Protein AF-A0A8I2GDU3-F1 (afdb_monomer)

Structure (mmCIF, N/CA/C/O backbone):
data_AF-A0A8I2GDU3-F1
#
_entry.id   AF-A0A8I2GDU3-F1
#
loop_
_atom_site.group_PDB
_atom_site.id
_atom_site.type_symbol
_atom_site.label_atom_id
_atom_site.label_alt_id
_atom_site.label_comp_id
_atom_site.label_asym_id
_atom_site.label_entity_id
_atom_site.label_seq_id
_atom_site.pdbx_PDB_ins_code
_atom_site.Cartn_x
_atom_site.Cartn_y
_atom_site.Cartn_z
_atom_site.occupancy
_atom_site.B_iso_or_equiv
_atom_site.auth_seq_id
_atom_site.auth_comp_id
_atom_site.auth_asym_id
_atom_site.auth_atom_id
_atom_site.pdbx_PDB_model_num
ATOM 1 N N . MET A 1 1 ? -22.029 11.498 -41.303 1.00 34.00 1 MET A N 1
ATOM 2 C CA . MET A 1 1 ? -21.772 12.692 -40.465 1.00 34.00 1 MET A CA 1
ATOM 3 C C . MET A 1 1 ? -22.035 12.258 -39.030 1.00 34.00 1 MET A C 1
ATOM 5 O O . MET A 1 1 ? -23.184 12.076 -38.683 1.00 34.00 1 MET A O 1
ATOM 9 N N . GLY A 1 2 ? -21.074 11.788 -38.242 1.00 38.50 2 GLY A N 1
ATOM 10 C CA . GLY A 1 2 ? -19.818 12.423 -37.844 1.00 38.50 2 GLY A CA 1
ATOM 11 C C . GLY A 1 2 ? -19.827 12.447 -36.310 1.00 38.50 2 GLY A C 1
ATOM 12 O O . GLY A 1 2 ? -20.085 13.483 -35.712 1.00 38.50 2 GLY A O 1
ATOM 13 N N . THR A 1 3 ? -19.698 11.275 -35.680 1.00 39.09 3 THR A N 1
ATOM 14 C CA . THR A 1 3 ? -19.783 11.100 -34.224 1.00 39.09 3 THR A CA 1
ATOM 15 C C . THR A 1 3 ? -18.443 11.416 -33.565 1.00 39.09 3 THR A C 1
ATOM 17 O O . THR A 1 3 ? -17.469 10.707 -33.787 1.00 39.09 3 THR A O 1
ATOM 20 N N . SER A 1 4 ? -18.432 12.491 -32.772 1.00 41.22 4 SER A N 1
ATOM 21 C CA . SER A 1 4 ? -17.546 12.807 -31.641 1.00 41.22 4 SER A CA 1
ATOM 22 C C . SER A 1 4 ? -16.278 11.949 -31.488 1.00 41.22 4 SER A C 1
ATOM 24 O O . SER A 1 4 ? -16.314 10.862 -30.914 1.00 41.22 4 SER A O 1
ATOM 26 N N . ASN A 1 5 ? -15.146 12.506 -31.917 1.00 44.56 5 ASN A N 1
ATOM 27 C CA . ASN A 1 5 ? -13.794 11.988 -31.717 1.00 44.56 5 ASN A CA 1
ATOM 28 C C . ASN A 1 5 ? -13.439 11.988 -30.211 1.00 44.56 5 ASN A C 1
ATOM 30 O O . ASN A 1 5 ? -12.951 12.985 -29.681 1.00 44.56 5 ASN A O 1
ATOM 34 N N . LYS A 1 6 ? -13.727 10.896 -29.488 1.00 55.06 6 LYS A N 1
ATOM 35 C CA . LYS A 1 6 ? -12.985 10.580 -28.257 1.00 55.06 6 LYS A CA 1
ATOM 36 C C . LYS A 1 6 ? -11.588 10.199 -28.728 1.00 55.06 6 LYS A C 1
ATOM 38 O O . LYS A 1 6 ? -11.485 9.265 -29.509 1.00 55.06 6 LYS A O 1
ATOM 43 N N . ALA A 1 7 ? -10.554 10.917 -28.295 1.00 59.53 7 ALA A N 1
ATOM 44 C CA . ALA A 1 7 ? -9.177 10.537 -28.592 1.00 59.53 7 ALA A CA 1
ATOM 45 C C . ALA A 1 7 ? -8.977 9.059 -28.216 1.00 59.53 7 ALA A C 1
ATOM 47 O O . ALA A 1 7 ? -9.076 8.704 -27.038 1.00 59.53 7 ALA A O 1
ATOM 48 N N . ASP A 1 8 ? -8.785 8.203 -29.220 1.00 76.00 8 ASP A N 1
ATOM 49 C CA . ASP A 1 8 ? -8.502 6.791 -29.002 1.00 76.00 8 ASP A CA 1
ATOM 50 C C . ASP A 1 8 ? -7.211 6.687 -28.186 1.00 76.00 8 ASP A C 1
ATOM 52 O O . ASP A 1 8 ? -6.184 7.277 -28.522 1.00 76.00 8 ASP A O 1
ATOM 56 N N . PHE A 1 9 ? -7.277 5.976 -27.061 1.00 78.31 9 PHE A N 1
ATOM 57 C CA . PHE A 1 9 ? -6.122 5.765 -26.198 1.00 78.31 9 PHE A CA 1
ATOM 58 C C . PHE A 1 9 ? -5.017 5.038 -26.978 1.00 78.31 9 PHE A C 1
ATOM 60 O O . PHE A 1 9 ? -5.266 3.988 -27.576 1.00 78.31 9 PHE A O 1
ATOM 67 N N . ASN A 1 10 ? -3.794 5.576 -26.959 1.00 88.38 10 ASN A N 1
ATOM 68 C CA . ASN A 1 10 ? -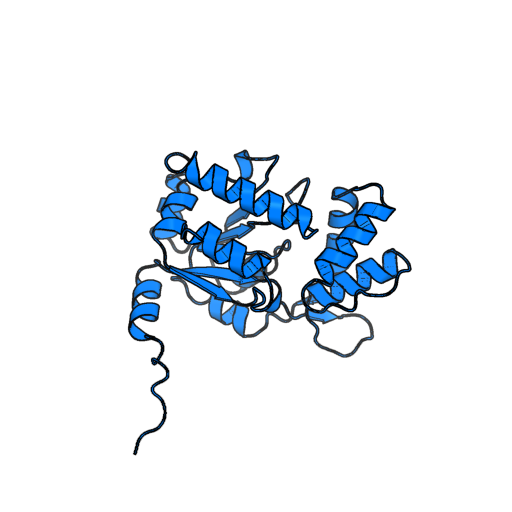2.672 5.040 -27.726 1.00 88.38 10 ASN A CA 1
ATOM 69 C C . ASN A 1 10 ? -2.097 3.764 -27.082 1.00 88.38 10 ASN A C 1
ATOM 71 O O . ASN A 1 10 ? -1.104 3.784 -26.352 1.00 88.38 10 ASN A O 1
ATOM 75 N N . TRP A 1 11 ? -2.741 2.627 -27.350 1.00 89.62 11 TRP A N 1
ATOM 76 C CA . TRP A 1 11 ? -2.331 1.322 -26.827 1.00 89.62 11 TRP A CA 1
ATOM 77 C C . TRP A 1 11 ? -0.928 0.903 -27.270 1.00 89.62 11 TRP A C 1
ATOM 79 O O . TRP A 1 11 ? -0.215 0.278 -26.486 1.00 89.62 11 TRP A O 1
ATOM 89 N N . GLU A 1 12 ? -0.511 1.251 -28.488 1.00 90.94 12 GLU A N 1
ATOM 90 C CA . GLU A 1 12 ? 0.813 0.891 -29.007 1.00 90.94 12 GLU A CA 1
ATOM 91 C C . GLU A 1 12 ? 1.936 1.578 -28.231 1.00 90.94 12 GLU A C 1
ATOM 93 O O . GLU A 1 12 ? 2.931 0.941 -27.875 1.00 90.94 12 GLU A O 1
ATOM 98 N N . GLU A 1 13 ? 1.747 2.856 -27.899 1.00 90.81 13 GLU A N 1
ATOM 99 C CA . GLU A 1 13 ? 2.678 3.602 -27.059 1.00 90.81 13 GLU A CA 1
ATOM 100 C C . GLU A 1 13 ? 2.773 2.993 -25.660 1.00 90.81 13 GLU A C 1
ATOM 102 O O . GLU A 1 13 ? 3.879 2.684 -25.212 1.00 90.81 13 GLU A O 1
ATOM 107 N N . LEU A 1 14 ? 1.637 2.721 -25.003 1.00 90.12 14 LEU A N 1
ATOM 108 C CA . LEU A 1 14 ? 1.637 2.076 -23.688 1.00 90.12 14 LEU A CA 1
ATOM 109 C C . LEU A 1 14 ? 2.361 0.725 -23.736 1.00 90.12 14 LEU A C 1
ATOM 111 O O . LEU A 1 14 ? 3.242 0.463 -22.919 1.00 9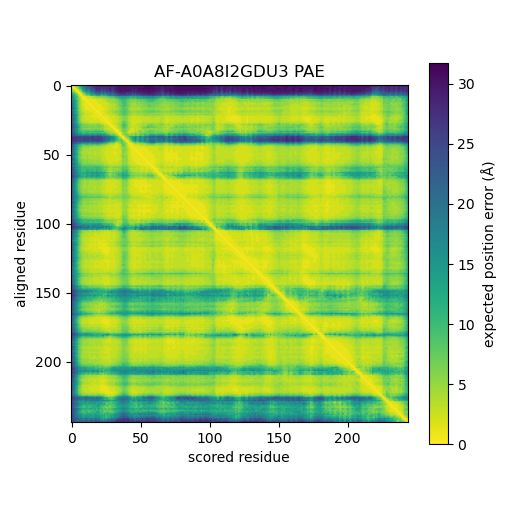0.12 14 LEU A O 1
ATOM 115 N N . LEU A 1 15 ? 2.019 -0.139 -24.694 1.00 92.56 15 LEU A N 1
ATOM 116 C CA . LEU A 1 15 ? 2.653 -1.449 -24.837 1.00 92.56 15 LEU A CA 1
ATOM 117 C C . LEU A 1 15 ? 4.155 -1.319 -25.128 1.00 92.56 15 LEU A C 1
ATOM 119 O O . LEU A 1 15 ? 4.940 -2.125 -24.624 1.00 92.56 15 LEU A O 1
ATOM 123 N N . GLY A 1 16 ? 4.568 -0.299 -25.883 1.00 93.69 16 GLY A N 1
ATOM 124 C CA . GLY A 1 16 ? 5.968 0.076 -26.073 1.00 93.69 16 GLY A CA 1
ATOM 125 C C . GLY A 1 16 ? 6.665 0.399 -24.754 1.00 93.69 16 GLY A C 1
ATOM 126 O O . GLY A 1 16 ? 7.656 -0.248 -24.414 1.00 93.69 16 GLY A O 1
ATOM 127 N N . GLN A 1 17 ? 6.113 1.327 -23.973 1.00 93.00 17 GLN A N 1
ATOM 128 C CA . GLN A 1 17 ? 6.652 1.722 -22.667 1.00 93.00 17 GLN A CA 1
ATOM 129 C C . GLN A 1 17 ? 6.721 0.533 -21.692 1.00 93.00 17 GLN A C 1
ATOM 131 O O . GLN A 1 17 ? 7.710 0.374 -20.971 1.00 93.00 17 GLN A O 1
ATOM 136 N N . ILE A 1 18 ? 5.710 -0.350 -21.699 1.00 93.25 18 ILE A N 1
ATOM 137 C CA . ILE A 1 18 ? 5.708 -1.580 -20.895 1.00 93.25 18 ILE A CA 1
ATOM 138 C C . ILE A 1 18 ? 6.887 -2.466 -21.296 1.00 93.25 18 ILE A C 1
ATOM 140 O O . ILE A 1 18 ? 7.638 -2.887 -20.422 1.00 93.25 18 ILE A O 1
ATOM 144 N N . ARG A 1 19 ? 7.096 -2.732 -22.595 1.00 90.62 19 ARG A N 1
ATOM 145 C CA . ARG A 1 19 ? 8.207 -3.580 -23.072 1.00 90.62 19 ARG A CA 1
ATOM 146 C C . ARG A 1 19 ? 9.575 -3.064 -22.620 1.00 90.62 19 ARG A C 1
ATOM 148 O O . ARG A 1 19 ? 10.431 -3.872 -22.271 1.00 90.62 19 ARG A O 1
ATOM 155 N N . PHE A 1 20 ? 9.757 -1.745 -22.562 1.00 89.62 20 PHE A N 1
ATOM 156 C CA . PHE A 1 20 ? 10.994 -1.110 -22.096 1.00 89.62 20 PHE A CA 1
ATOM 157 C C . PHE A 1 20 ? 11.101 -0.966 -20.567 1.00 89.62 20 PHE A C 1
ATOM 159 O O . PHE A 1 20 ? 12.023 -0.312 -20.083 1.00 89.62 20 PHE A O 1
ATOM 166 N N . LYS A 1 21 ? 10.199 -1.586 -19.786 1.00 90.25 21 LYS A N 1
ATOM 167 C CA . LYS A 1 21 ? 10.142 -1.463 -18.313 1.00 90.25 21 LYS A CA 1
ATOM 168 C C . LYS A 1 21 ? 10.089 0.006 -17.854 1.00 90.25 21 LYS A C 1
ATOM 170 O O . LYS A 1 21 ? 10.674 0.389 -16.833 1.00 90.25 21 LYS A O 1
ATOM 175 N N . ASN A 1 22 ? 9.410 0.847 -18.635 1.00 90.81 22 ASN A N 1
ATOM 176 C CA . ASN A 1 22 ? 9.250 2.269 -18.345 1.00 90.81 22 ASN A CA 1
ATOM 177 C C . ASN A 1 22 ? 7.881 2.616 -17.757 1.00 90.81 22 ASN A C 1
ATOM 179 O O . ASN A 1 22 ? 7.580 3.782 -17.536 1.00 90.81 22 ASN A O 1
ATOM 183 N N . VAL A 1 23 ? 7.055 1.605 -17.489 1.00 93.25 23 VAL A N 1
ATOM 184 C CA . VAL A 1 23 ? 5.759 1.781 -16.840 1.00 93.25 23 VAL A CA 1
ATOM 185 C C . VAL A 1 23 ? 5.816 1.244 -15.419 1.00 93.25 23 VAL A C 1
ATOM 187 O O . VAL A 1 23 ? 6.160 0.078 -15.215 1.00 93.25 23 VAL A O 1
ATOM 190 N N . ILE A 1 24 ? 5.433 2.080 -14.457 1.00 93.31 24 ILE A N 1
ATOM 191 C CA . ILE A 1 24 ? 5.293 1.703 -13.049 1.00 93.31 24 ILE A CA 1
ATOM 192 C C . ILE A 1 24 ? 3.798 1.620 -12.723 1.00 93.31 24 ILE A C 1
ATOM 194 O O . ILE A 1 24 ? 3.123 2.651 -12.654 1.00 93.31 24 ILE A O 1
ATOM 198 N N . PRO A 1 25 ? 3.239 0.410 -12.550 1.00 94.06 25 PRO A N 1
ATOM 199 C CA . PRO A 1 25 ? 1.879 0.255 -12.063 1.00 94.06 25 PRO A CA 1
ATOM 200 C C . PRO A 1 25 ? 1.740 0.769 -10.627 1.00 94.06 25 PRO A C 1
ATOM 202 O O . PRO A 1 25 ? 2.485 0.368 -9.731 1.00 94.06 25 PRO A O 1
ATOM 205 N N . VAL A 1 26 ? 0.732 1.611 -10.416 1.00 92.00 26 VAL A N 1
ATOM 206 C CA . VAL A 1 26 ? 0.282 2.083 -9.109 1.00 92.00 26 VAL A CA 1
ATOM 207 C C . VAL A 1 26 ? -1.019 1.360 -8.768 1.00 92.00 26 VAL A C 1
ATOM 209 O O . VAL A 1 26 ? -2.043 1.546 -9.428 1.00 92.00 26 VAL A O 1
ATOM 212 N N . ILE A 1 27 ? -0.964 0.499 -7.757 1.00 91.12 27 ILE A N 1
ATOM 213 C CA . ILE A 1 27 ? -2.046 -0.399 -7.357 1.00 91.12 27 ILE A CA 1
ATOM 214 C C . ILE A 1 27 ? -2.756 0.164 -6.130 1.00 91.12 27 ILE A C 1
ATOM 216 O O . ILE A 1 27 ? -2.160 0.329 -5.068 1.00 91.12 27 ILE A O 1
ATOM 220 N N . GLY A 1 28 ? -4.044 0.450 -6.273 1.00 87.94 28 GLY A N 1
ATOM 221 C CA . GLY A 1 28 ? -4.902 0.859 -5.171 1.00 87.94 28 GLY A CA 1
ATOM 222 C C . GLY A 1 28 ? -5.719 -0.286 -4.585 1.00 87.94 28 GLY A C 1
ATOM 223 O O . GLY A 1 28 ? -5.941 -1.324 -5.218 1.00 87.94 28 GLY A O 1
ATOM 224 N N . HIS A 1 29 ? -6.235 -0.057 -3.379 1.00 83.31 29 HIS A N 1
ATOM 225 C CA . HIS A 1 29 ? -7.060 -1.017 -2.643 1.00 83.31 29 HIS A CA 1
ATOM 226 C C . HIS A 1 29 ? -8.358 -1.423 -3.366 1.00 83.31 29 HIS A C 1
ATOM 228 O O . HIS A 1 29 ? -8.912 -2.485 -3.086 1.00 83.31 29 HIS A O 1
ATOM 234 N N . GLY A 1 30 ? -8.843 -0.627 -4.326 1.00 81.56 30 GLY A N 1
ATOM 235 C CA . GLY A 1 30 ? -10.057 -0.915 -5.096 1.00 81.56 30 GLY A CA 1
ATOM 236 C C . GLY A 1 30 ? -9.964 -2.144 -6.011 1.00 81.56 30 GLY A C 1
ATOM 237 O O . GLY A 1 30 ? -10.975 -2.560 -6.574 1.00 81.56 30 GLY A O 1
ATOM 238 N N . LEU A 1 31 ? -8.777 -2.745 -6.170 1.00 80.94 31 LEU A N 1
ATOM 239 C CA . LEU A 1 31 ? -8.606 -4.012 -6.891 1.00 80.94 31 LEU A CA 1
ATOM 240 C C . LEU A 1 31 ? -8.719 -5.255 -5.999 1.00 80.94 31 LEU A C 1
ATOM 242 O O . LEU A 1 31 ? -8.731 -6.371 -6.525 1.00 80.94 31 LEU A O 1
ATOM 246 N N . TYR A 1 32 ? -8.762 -5.099 -4.675 1.00 84.31 32 TYR A N 1
ATOM 247 C CA . TYR A 1 32 ? -8.629 -6.223 -3.749 1.00 84.31 32 TYR A CA 1
ATOM 248 C C . TYR A 1 32 ? -10.002 -6.763 -3.369 1.00 84.31 32 TYR A C 1
ATOM 250 O O . TYR A 1 32 ? -10.729 -6.150 -2.588 1.00 84.31 32 TYR A O 1
ATOM 258 N N . ARG A 1 33 ? -10.351 -7.926 -3.927 1.00 82.12 33 ARG A N 1
ATOM 259 C CA . ARG A 1 33 ? -11.572 -8.670 -3.593 1.00 82.12 33 ARG A CA 1
ATOM 260 C C . ARG A 1 33 ? -11.242 -9.888 -2.743 1.00 82.12 33 ARG A C 1
ATOM 262 O O . ARG A 1 33 ? -10.238 -10.558 -2.981 1.00 82.12 33 ARG A O 1
ATOM 269 N N . VAL A 1 34 ? -12.092 -10.170 -1.765 1.00 77.44 34 VAL A N 1
ATOM 270 C CA . VAL A 1 34 ? -11.930 -11.296 -0.841 1.00 77.44 34 VAL A CA 1
ATOM 271 C C . VAL A 1 34 ? -13.222 -12.076 -0.673 1.00 77.44 34 VAL A C 1
ATOM 273 O O . VAL A 1 34 ? -14.317 -11.527 -0.792 1.00 77.44 34 VAL A O 1
ATOM 276 N N . GLU A 1 35 ? -13.060 -13.360 -0.372 1.00 79.38 35 GLU A N 1
ATOM 277 C CA . GLU A 1 35 ? -14.109 -14.245 0.118 1.00 79.38 35 GLU A CA 1
ATOM 278 C C . GLU A 1 35 ? -13.972 -14.376 1.637 1.00 79.38 35 GLU A C 1
ATOM 280 O O . GLU A 1 35 ? -12.876 -14.580 2.172 1.00 79.38 35 GLU A O 1
ATOM 285 N N . ILE A 1 36 ? -15.085 -14.250 2.352 1.00 75.25 36 ILE A N 1
ATOM 286 C CA . ILE A 1 36 ? -15.104 -14.321 3.813 1.00 75.25 36 ILE A CA 1
ATOM 287 C C . ILE A 1 36 ? -15.361 -15.778 4.212 1.00 75.25 36 ILE A C 1
ATOM 289 O O . ILE A 1 36 ? -16.336 -16.383 3.781 1.00 75.25 36 ILE A O 1
ATOM 293 N N . LYS A 1 37 ? -14.504 -16.364 5.062 1.00 63.78 37 LYS A N 1
ATOM 294 C CA . LYS A 1 37 ? -14.628 -17.782 5.468 1.00 63.78 37 LYS A CA 1
ATOM 295 C C . LYS A 1 37 ? -15.837 -18.076 6.372 1.00 63.78 37 LYS A C 1
ATOM 297 O O . LYS A 1 37 ? -16.131 -19.241 6.621 1.00 63.78 37 LYS A O 1
ATOM 302 N N . ALA A 1 38 ? -16.504 -17.054 6.906 1.00 52.50 38 ALA A N 1
ATOM 303 C CA . ALA A 1 38 ? -17.495 -17.182 7.969 1.00 52.50 38 ALA A CA 1
ATOM 304 C C . ALA A 1 38 ? -18.879 -16.675 7.533 1.00 52.50 38 ALA A C 1
ATOM 306 O O . ALA A 1 38 ? -19.158 -15.488 7.659 1.00 52.50 38 ALA A O 1
ATOM 307 N N . GLY A 1 39 ? -19.743 -17.581 7.062 1.00 49.44 39 GLY A N 1
ATOM 308 C CA . GLY A 1 39 ? -21.215 -17.453 7.044 1.00 49.44 39 GLY A CA 1
ATOM 309 C C . GLY A 1 39 ? -21.856 -16.368 6.163 1.00 49.44 39 GLY A C 1
ATOM 310 O O . GLY A 1 39 ? -23.041 -16.472 5.857 1.00 49.44 39 GLY A O 1
ATOM 311 N N . GLU A 1 40 ? -21.110 -15.354 5.732 1.00 56.19 40 GLU A N 1
ATOM 312 C CA . GLU A 1 40 ? -21.547 -14.319 4.798 1.00 56.19 40 GLU A CA 1
ATOM 313 C C . GLU A 1 40 ? -21.190 -14.773 3.374 1.00 56.19 40 GLU A C 1
ATOM 315 O O . GLU A 1 40 ? -20.056 -14.632 2.923 1.00 56.19 40 GLU A O 1
ATOM 320 N N . ASN A 1 41 ? -22.153 -15.368 2.663 1.00 50.34 41 ASN A N 1
ATOM 321 C CA . ASN A 1 41 ? -21.991 -15.707 1.247 1.00 50.34 41 ASN A CA 1
ATOM 322 C C . ASN A 1 41 ? -21.848 -14.412 0.423 1.00 50.34 41 ASN A C 1
ATOM 324 O O . ASN A 1 41 ? -22.850 -13.764 0.122 1.00 50.34 41 ASN A O 1
ATOM 328 N N . GLY A 1 42 ? -20.626 -14.035 0.039 1.00 66.31 42 GLY A N 1
ATOM 329 C CA . GLY A 1 42 ? -20.408 -12.950 -0.919 1.00 66.31 42 GLY A CA 1
ATOM 330 C C . GLY A 1 42 ? -18.951 -12.516 -1.091 1.00 66.31 42 GLY A C 1
ATOM 331 O O . GLY A 1 42 ? -18.182 -12.454 -0.135 1.00 66.31 42 GLY A O 1
ATOM 332 N N . GLU A 1 43 ? -18.586 -12.173 -2.329 1.00 78.81 43 GLU A N 1
ATOM 333 C CA . GLU A 1 43 ? -17.354 -11.439 -2.627 1.00 78.81 43 GLU A CA 1
ATOM 334 C C . GLU A 1 43 ? -17.515 -9.970 -2.222 1.00 78.81 43 GLU A C 1
ATOM 336 O O . GLU A 1 43 ? -18.495 -9.319 -2.593 1.00 78.81 43 GLU A O 1
ATOM 341 N N . CYS A 1 44 ? -16.529 -9.408 -1.528 1.00 84.56 44 CYS A N 1
ATOM 342 C CA . CYS A 1 44 ? -16.516 -7.984 -1.191 1.00 84.56 44 CYS A CA 1
ATOM 343 C C . CYS A 1 44 ? -15.137 -7.359 -1.426 1.00 84.56 44 CYS A C 1
ATOM 345 O O . CYS A 1 44 ? -14.148 -8.062 -1.653 1.00 84.56 44 CYS A O 1
ATOM 347 N N . LEU A 1 45 ? -15.072 -6.025 -1.404 1.00 87.12 45 LEU A N 1
ATOM 348 C CA . LEU A 1 45 ? -13.797 -5.317 -1.366 1.00 87.12 45 LEU A CA 1
ATOM 349 C C . LEU A 1 45 ? -13.161 -5.501 0.009 1.00 87.12 45 LEU A C 1
ATOM 351 O O . LEU A 1 45 ? -13.811 -5.306 1.036 1.00 87.12 45 LEU A O 1
ATOM 355 N N . LEU A 1 46 ? -11.870 -5.826 0.025 1.00 88.19 46 LEU A N 1
ATOM 356 C CA . LEU A 1 46 ? -11.127 -6.055 1.260 1.00 88.19 46 LEU A CA 1
ATOM 357 C C . LEU A 1 46 ? -11.253 -4.877 2.228 1.00 88.19 46 LEU A C 1
ATOM 359 O O . LEU A 1 46 ? -11.506 -5.063 3.412 1.00 88.19 46 LEU A O 1
ATOM 363 N N . TYR A 1 47 ? -11.072 -3.662 1.724 1.00 89.50 47 TYR A N 1
ATOM 364 C CA . TYR A 1 47 ? -11.023 -2.471 2.564 1.00 89.50 47 TYR A CA 1
ATOM 365 C C . TYR A 1 47 ? -12.402 -2.043 3.079 1.00 89.50 47 TYR A C 1
ATOM 367 O O . TYR A 1 47 ? -12.479 -1.469 4.164 1.00 89.50 47 TYR A O 1
ATOM 375 N N . ASP A 1 48 ? -13.481 -2.419 2.387 1.00 89.81 48 ASP A N 1
ATOM 376 C CA . ASP A 1 48 ? -14.847 -2.282 2.906 1.00 89.81 48 ASP A CA 1
ATOM 377 C C . ASP A 1 48 ? -15.092 -3.276 4.048 1.00 89.81 48 ASP A C 1
ATOM 379 O O . ASP A 1 48 ? -15.614 -2.907 5.100 1.00 89.81 48 ASP A O 1
ATOM 383 N N . PHE A 1 49 ? -14.642 -4.524 3.883 1.00 90.50 49 PHE A N 1
ATOM 384 C CA . PHE A 1 49 ? -14.698 -5.529 4.943 1.00 90.50 49 PHE A CA 1
ATOM 385 C C . PHE A 1 49 ? -13.908 -5.093 6.185 1.00 90.50 49 PHE A C 1
ATOM 387 O O . PHE A 1 49 ? -14.429 -5.148 7.301 1.00 90.50 49 PHE A O 1
ATOM 394 N N . LEU A 1 50 ? -12.679 -4.598 6.009 1.00 92.50 50 LEU A N 1
ATOM 395 C CA . LEU A 1 50 ? -11.872 -4.080 7.115 1.00 92.50 50 LEU A CA 1
ATOM 396 C C . LEU A 1 50 ? -12.557 -2.886 7.797 1.00 92.50 50 LEU A C 1
ATOM 398 O O . LEU A 1 50 ? -12.600 -2.838 9.026 1.00 92.50 50 LEU A O 1
ATOM 402 N N . ALA A 1 51 ? -13.149 -1.960 7.035 1.00 93.75 51 ALA A N 1
ATOM 403 C CA . ALA A 1 51 ? -13.895 -0.831 7.594 1.00 93.75 51 ALA A CA 1
ATOM 404 C C . ALA A 1 51 ? -15.083 -1.292 8.460 1.00 93.75 51 ALA A C 1
ATOM 406 O O . ALA A 1 51 ? -15.247 -0.806 9.584 1.00 93.75 51 ALA A O 1
ATOM 407 N N . LYS A 1 52 ? -15.861 -2.275 7.983 1.00 93.00 52 LYS A N 1
ATOM 408 C CA . LYS A 1 52 ? -16.959 -2.901 8.739 1.00 93.00 52 LYS A CA 1
ATOM 409 C C . LYS A 1 52 ? -16.450 -3.521 10.044 1.00 93.00 52 LYS A C 1
ATOM 411 O O . LYS A 1 52 ? -16.986 -3.228 11.112 1.00 93.00 52 LYS A O 1
ATOM 416 N N . ARG A 1 53 ? -15.362 -4.298 9.994 1.00 94.06 53 ARG A N 1
ATOM 417 C CA . ARG A 1 53 ? -14.748 -4.920 11.182 1.00 94.06 53 ARG A CA 1
ATOM 418 C C . ARG A 1 53 ? -14.247 -3.898 12.199 1.00 94.06 53 ARG A C 1
ATOM 420 O O . ARG A 1 53 ? -14.438 -4.081 13.403 1.00 94.06 53 ARG A O 1
ATOM 427 N N . ILE A 1 54 ? -13.649 -2.798 11.741 1.00 96.31 54 ILE A N 1
ATOM 428 C CA . ILE A 1 54 ? -13.253 -1.692 12.620 1.00 96.31 54 ILE A CA 1
ATOM 429 C C . ILE A 1 54 ? -14.488 -1.082 13.305 1.00 96.31 54 ILE A C 1
ATOM 431 O O . ILE A 1 54 ? -14.475 -0.885 14.523 1.00 96.31 54 ILE A O 1
ATOM 435 N N . ALA A 1 55 ? -15.561 -0.812 12.556 1.00 95.00 55 ALA A N 1
ATOM 436 C CA . ALA A 1 55 ? -16.794 -0.243 13.101 1.00 95.00 55 ALA A CA 1
ATOM 437 C C . ALA A 1 55 ? -17.433 -1.167 14.156 1.00 95.00 55 ALA A C 1
ATOM 439 O O . ALA A 1 55 ? -17.749 -0.716 15.261 1.00 95.00 55 ALA A O 1
ATOM 440 N N . GLU A 1 56 ? -17.512 -2.473 13.875 1.00 94.69 56 GLU A N 1
ATOM 441 C CA . GLU A 1 56 ? -17.958 -3.507 14.820 1.00 94.69 56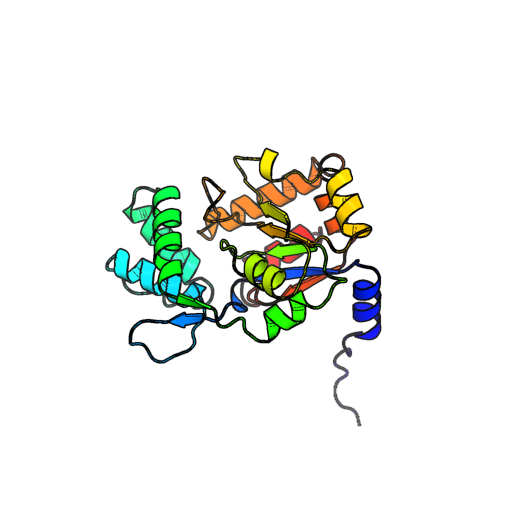 GLU A CA 1
ATOM 442 C C . GLU A 1 56 ? -17.109 -3.504 16.100 1.00 94.69 56 GLU A C 1
ATOM 444 O O . GLU A 1 56 ? -17.641 -3.440 17.214 1.00 94.69 56 GLU A O 1
ATOM 449 N N . LYS A 1 57 ? -15.775 -3.487 15.964 1.00 94.50 57 LYS A N 1
ATOM 450 C CA . LYS A 1 57 ? -14.839 -3.439 17.099 1.00 94.50 57 LYS A CA 1
ATOM 451 C C . LYS A 1 57 ? -15.017 -2.180 17.945 1.00 94.50 57 LYS A C 1
ATOM 453 O O . LYS A 1 57 ? -14.858 -2.222 19.171 1.00 94.50 57 LYS A O 1
ATOM 458 N N . CYS A 1 58 ? -15.347 -1.067 17.302 1.00 93.44 58 CYS A N 1
ATOM 459 C CA . CYS A 1 58 ? -15.638 0.202 17.949 1.00 93.44 58 CYS A CA 1
ATOM 460 C C . CYS A 1 58 ? -17.067 0.297 18.496 1.00 93.44 58 CYS A C 1
ATOM 462 O O . CYS A 1 58 ? -17.313 1.198 19.297 1.00 93.44 58 CYS A O 1
ATOM 464 N N . LYS A 1 59 ? -17.976 -0.631 18.167 1.00 93.56 59 LYS A N 1
ATOM 465 C CA . LYS A 1 59 ? -19.420 -0.522 18.442 1.00 93.56 59 LYS A CA 1
ATOM 466 C C . LYS A 1 59 ? -20.016 0.766 17.859 1.00 93.56 59 LYS A C 1
ATOM 468 O O . LYS A 1 59 ? -20.783 1.462 18.523 1.00 93.56 59 LYS A O 1
ATOM 473 N N . GLU A 1 60 ? -19.608 1.106 16.643 1.00 91.38 60 GLU A N 1
ATOM 474 C CA . GLU A 1 60 ? -20.069 2.278 15.898 1.00 91.38 60 GLU A CA 1
ATOM 475 C C . GLU A 1 60 ? -20.770 1.854 14.607 1.00 91.38 60 GLU A C 1
ATOM 477 O O . GLU A 1 60 ? -20.653 0.712 14.163 1.00 91.38 60 GLU A O 1
ATOM 482 N N . LYS A 1 61 ? -21.520 2.780 14.003 1.00 89.69 61 LYS A N 1
ATOM 483 C CA . LYS A 1 61 ? -22.092 2.555 12.674 1.00 89.69 61 LYS A CA 1
ATOM 484 C C . LYS A 1 61 ? -20.977 2.576 11.630 1.00 89.69 61 LYS A C 1
ATOM 486 O O . LYS A 1 61 ? -20.073 3.407 11.718 1.00 89.69 61 LYS A O 1
ATOM 491 N N . GLU A 1 62 ? -21.071 1.694 10.638 1.00 88.69 62 G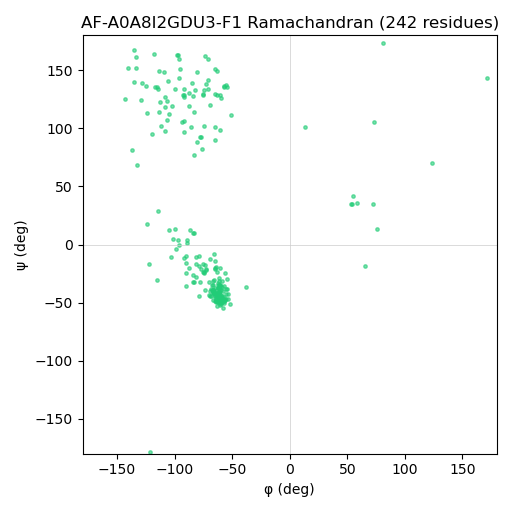LU A N 1
ATOM 492 C CA . GLU A 1 62 ? -20.178 1.726 9.479 1.00 88.69 62 GLU A CA 1
ATOM 493 C C . GLU A 1 62 ? -20.276 3.099 8.786 1.00 88.69 62 GLU A C 1
ATOM 495 O O . GLU A 1 62 ? -21.387 3.617 8.610 1.00 88.69 62 GLU A O 1
ATOM 500 N N . PRO A 1 63 ? -19.145 3.710 8.398 1.00 86.88 63 PRO A N 1
ATOM 501 C CA . PRO A 1 63 ? -19.162 4.916 7.584 1.00 86.88 63 PRO A CA 1
ATOM 502 C C . PRO A 1 63 ? -19.921 4.708 6.265 1.00 86.88 63 PRO A C 1
ATOM 504 O O . PRO A 1 63 ? -19.747 3.706 5.575 1.00 86.88 63 PRO A O 1
ATOM 507 N N . THR A 1 64 ? -20.750 5.680 5.891 1.00 83.56 64 THR A N 1
ATOM 508 C CA . THR A 1 64 ? -21.586 5.605 4.681 1.00 83.56 64 THR A CA 1
ATOM 509 C C . THR A 1 64 ? -20.884 6.107 3.421 1.00 83.56 64 THR A C 1
ATOM 511 O O . THR A 1 64 ? -21.304 5.762 2.319 1.00 83.56 64 THR A O 1
ATOM 514 N N . ASP A 1 65 ? -19.827 6.908 3.565 1.00 78.81 65 ASP A N 1
ATOM 515 C CA . ASP A 1 65 ? -19.059 7.441 2.440 1.00 78.81 65 ASP A CA 1
ATOM 516 C C . ASP A 1 65 ? -18.183 6.355 1.817 1.00 78.81 65 ASP A C 1
ATOM 518 O O . AS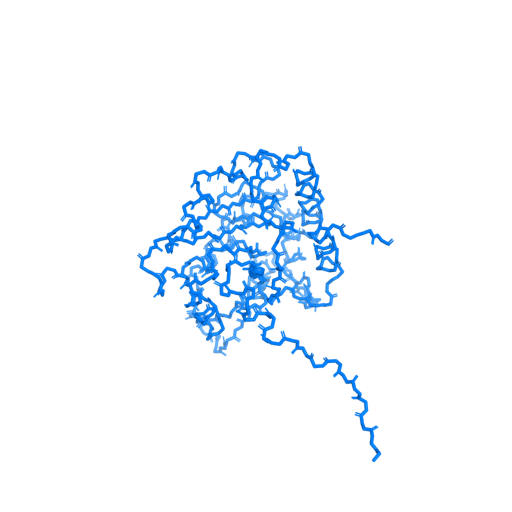P A 1 65 ? -17.121 6.033 2.345 1.00 78.81 65 ASP A O 1
ATOM 522 N N . ALA A 1 66 ? -18.632 5.817 0.681 1.00 70.25 66 ALA A N 1
ATOM 523 C CA . ALA A 1 66 ? -17.978 4.736 -0.048 1.00 70.25 66 ALA A CA 1
ATOM 524 C C . ALA A 1 66 ? -16.505 5.006 -0.401 1.00 70.25 66 ALA A C 1
ATOM 526 O O . ALA A 1 66 ? -15.733 4.054 -0.464 1.00 70.25 66 ALA A O 1
ATOM 527 N N . ASN A 1 67 ? -16.096 6.262 -0.606 1.00 70.69 67 ASN A N 1
ATOM 528 C CA . ASN A 1 67 ? -14.722 6.565 -1.020 1.00 70.69 67 ASN A CA 1
ATOM 529 C C . ASN A 1 67 ? -13.744 6.567 0.160 1.00 70.69 67 ASN A C 1
ATOM 531 O O . ASN A 1 67 ? -12.573 6.242 -0.011 1.00 70.69 67 ASN A O 1
ATOM 535 N N . HIS A 1 68 ? -14.231 6.883 1.361 1.00 81.06 68 HIS A N 1
ATOM 536 C CA . HIS A 1 68 ? -13.392 7.109 2.540 1.00 81.06 68 HIS A CA 1
ATOM 537 C C . HIS A 1 68 ? -13.767 6.210 3.725 1.00 81.06 68 HIS A C 1
ATOM 539 O O . HIS A 1 68 ? -13.369 6.475 4.864 1.00 81.06 68 HIS A O 1
ATOM 545 N N . LYS A 1 69 ? -14.514 5.120 3.480 1.00 89.19 69 LYS A N 1
ATOM 546 C CA . LYS A 1 69 ? -14.996 4.211 4.535 1.00 89.19 69 LYS A CA 1
ATOM 547 C C . LYS A 1 69 ? -13.882 3.735 5.453 1.00 89.19 69 LYS A C 1
ATOM 549 O O . LYS A 1 69 ? -14.003 3.846 6.673 1.00 89.19 69 LYS A O 1
ATOM 554 N N . PHE A 1 70 ? -12.800 3.224 4.867 1.00 91.88 70 PHE A N 1
ATOM 555 C CA . PHE A 1 70 ? -11.667 2.700 5.623 1.00 91.88 70 PHE A CA 1
ATOM 556 C C . PHE A 1 70 ? -10.993 3.796 6.449 1.00 91.88 70 PHE A C 1
ATOM 558 O O . PHE A 1 70 ? -10.892 3.657 7.668 1.00 91.88 70 PHE A O 1
ATOM 565 N N . SER A 1 71 ? -10.614 4.912 5.820 1.00 91.62 71 SER A N 1
ATOM 566 C CA . SER A 1 71 ? -9.921 6.013 6.494 1.00 91.62 71 SER A CA 1
ATOM 567 C C . SER A 1 71 ? -10.754 6.612 7.627 1.00 91.62 71 SER A C 1
ATOM 569 O O . SER A 1 71 ? -10.230 6.925 8.700 1.00 91.62 71 SER A O 1
ATOM 571 N N . LYS A 1 72 ? -12.077 6.706 7.441 1.00 92.38 72 LYS A N 1
ATOM 572 C CA . LYS A 1 72 ? -13.003 7.170 8.476 1.00 92.38 72 LYS A CA 1
ATOM 573 C C . LYS A 1 72 ? -13.127 6.180 9.633 1.00 92.38 72 LYS A C 1
ATOM 575 O O . LYS A 1 72 ? -13.092 6.595 10.793 1.00 92.38 72 LYS A O 1
ATOM 580 N N . ALA A 1 73 ? -13.250 4.886 9.340 1.00 95.25 73 ALA A N 1
ATOM 581 C CA . ALA A 1 73 ? -13.310 3.848 10.364 1.00 95.25 73 ALA A CA 1
ATOM 582 C C . ALA A 1 73 ? -12.003 3.793 11.174 1.00 95.25 73 ALA A C 1
ATOM 584 O O . ALA A 1 73 ? -12.037 3.776 12.408 1.00 95.25 73 ALA A O 1
ATOM 585 N N . ALA A 1 74 ? -10.854 3.854 10.495 1.00 95.31 74 ALA A N 1
ATOM 586 C CA . ALA A 1 74 ? -9.535 3.918 11.113 1.00 95.31 74 ALA A CA 1
ATOM 587 C C . ALA A 1 74 ? -9.392 5.142 12.028 1.00 95.31 74 ALA A C 1
ATOM 589 O O . ALA A 1 74 ? -8.976 4.998 13.178 1.00 95.31 74 ALA A O 1
ATOM 590 N N . PHE A 1 75 ? -9.814 6.327 11.570 1.00 94.94 75 PHE A N 1
ATOM 591 C CA . PHE A 1 75 ? -9.814 7.540 12.390 1.00 94.94 75 PHE A CA 1
ATOM 592 C C . PHE A 1 75 ? 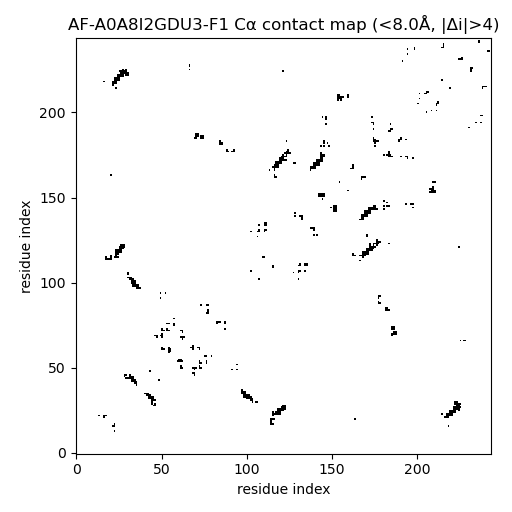-10.628 7.364 13.677 1.00 94.94 75 PHE A C 1
ATOM 594 O O . PHE A 1 75 ? -10.150 7.692 14.764 1.00 94.94 75 PHE A O 1
ATOM 601 N N . ASN A 1 76 ? -11.837 6.805 13.582 1.00 94.62 76 ASN A N 1
ATOM 602 C CA . ASN A 1 76 ? -12.676 6.570 14.755 1.00 94.62 76 ASN A CA 1
ATOM 603 C C . ASN A 1 76 ? -12.025 5.582 15.738 1.00 94.62 76 ASN A C 1
ATOM 605 O O . ASN A 1 76 ? -12.028 5.818 16.950 1.00 94.62 76 ASN A O 1
ATOM 609 N N . PHE A 1 77 ? -11.418 4.505 15.230 1.00 96.56 77 PHE A N 1
ATOM 610 C CA . PHE A 1 77 ? -10.669 3.557 16.054 1.00 96.56 77 PHE A CA 1
ATOM 611 C C . PHE A 1 77 ? -9.507 4.230 16.778 1.00 96.56 77 PHE A C 1
ATOM 613 O O . PHE A 1 77 ? -9.398 4.105 17.999 1.00 96.56 77 PHE A O 1
ATOM 620 N N . LEU A 1 78 ? -8.670 4.970 16.046 1.00 96.50 78 LEU A N 1
ATOM 621 C CA . LEU A 1 78 ? -7.522 5.681 16.602 1.00 96.50 78 LEU A CA 1
ATOM 622 C C . LEU A 1 78 ? -7.981 6.667 17.674 1.00 96.50 78 LEU A C 1
ATOM 624 O O . LEU A 1 78 ? -7.518 6.584 18.809 1.00 96.50 78 LEU A O 1
ATOM 628 N N . LYS A 1 79 ? -8.983 7.502 17.384 1.00 95.94 79 LYS A N 1
ATOM 629 C CA . LYS A 1 79 ? -9.560 8.438 18.359 1.00 95.94 79 LYS A CA 1
ATOM 630 C C . LYS A 1 79 ? -10.012 7.732 19.643 1.00 95.94 79 LYS A C 1
ATOM 632 O O . LYS A 1 79 ? -9.745 8.216 20.739 1.00 95.94 79 LYS A O 1
ATOM 637 N N . LYS A 1 80 ? -10.655 6.566 19.531 1.00 94.69 80 LYS A N 1
ATOM 638 C CA . LYS A 1 80 ? -11.148 5.783 20.678 1.00 94.69 80 LYS A CA 1
ATOM 639 C C . LYS A 1 80 ? -10.049 5.044 21.445 1.00 94.69 80 LYS A C 1
ATOM 641 O O . LYS A 1 80 ? -10.244 4.691 22.608 1.00 94.69 80 LYS A O 1
ATOM 646 N N . LYS A 1 81 ? -8.921 4.755 20.798 1.00 93.88 81 LYS A N 1
ATOM 647 C CA . LYS A 1 81 ? -7.783 4.026 21.376 1.00 93.88 81 LYS A CA 1
ATOM 648 C C . LYS A 1 81 ? -6.593 4.926 21.715 1.00 93.88 81 LYS A C 1
ATOM 650 O O . LYS A 1 81 ? -5.535 4.393 22.017 1.00 93.88 81 LYS A O 1
ATOM 655 N N . GLY A 1 82 ? -6.770 6.249 21.712 1.00 94.88 82 GLY A N 1
ATOM 656 C CA . GLY A 1 82 ? -5.712 7.201 22.066 1.00 94.88 82 GLY A CA 1
ATOM 657 C C . GLY A 1 82 ? -4.621 7.327 21.000 1.00 94.88 82 GLY A C 1
ATOM 658 O O . GLY A 1 82 ? -3.462 7.499 21.347 1.00 94.88 82 GLY A O 1
ATOM 659 N N . TYR A 1 83 ? -4.994 7.219 19.722 1.00 94.38 83 TYR A N 1
ATOM 660 C CA . TYR A 1 83 ? -4.105 7.250 18.553 1.00 94.38 83 TYR A CA 1
ATOM 661 C C . TYR A 1 83 ? -3.021 6.159 18.565 1.00 94.38 83 TYR A C 1
ATOM 663 O O . TYR A 1 83 ? -1.905 6.355 18.098 1.00 94.38 83 TYR A O 1
ATOM 671 N N . ASP A 1 84 ? -3.361 4.973 19.077 1.00 94.44 84 ASP A N 1
ATOM 672 C CA . ASP A 1 84 ? -2.482 3.800 19.074 1.00 94.44 84 ASP A CA 1
ATOM 673 C C . ASP A 1 84 ? -2.508 3.085 17.705 1.00 94.44 84 ASP A C 1
ATOM 675 O O . ASP A 1 84 ? -3.312 2.175 17.463 1.00 94.44 84 ASP A O 1
ATOM 679 N N . TYR A 1 85 ? -1.625 3.519 16.797 1.00 93.94 85 TYR A N 1
ATOM 680 C CA . TYR A 1 85 ? -1.474 2.953 15.446 1.00 93.94 85 TYR A CA 1
ATOM 681 C C . TYR A 1 85 ? -1.065 1.482 15.472 1.00 93.94 85 TYR A C 1
ATOM 683 O O . TYR A 1 85 ? -1.588 0.689 14.691 1.00 93.94 85 TYR A O 1
ATOM 691 N N . LYS A 1 86 ? -0.200 1.087 16.414 1.00 93.25 86 LYS A N 1
ATOM 692 C CA . LYS A 1 86 ? 0.243 -0.304 16.554 1.00 93.25 86 LYS A CA 1
ATOM 693 C C . LYS A 1 86 ? -0.933 -1.223 16.864 1.00 93.25 86 LYS A C 1
ATOM 695 O O . LYS A 1 86 ? -1.045 -2.306 16.295 1.00 93.25 86 LYS A O 1
ATOM 700 N N . LYS A 1 87 ? -1.840 -0.790 17.739 1.00 95.31 87 LYS A N 1
ATOM 701 C CA . LYS A 1 87 ? -3.048 -1.552 18.070 1.00 95.31 87 LYS A CA 1
ATOM 702 C C . LYS A 1 87 ? -4.012 -1.674 16.896 1.00 95.31 87 LYS A C 1
ATOM 704 O O . LYS A 1 87 ? -4.664 -2.711 16.778 1.00 95.31 87 LYS A O 1
ATOM 709 N N . LEU A 1 88 ? -4.107 -0.650 16.045 1.00 95.94 88 LEU A N 1
ATOM 710 C CA . LEU A 1 88 ? -4.874 -0.746 14.804 1.00 95.94 88 LEU A CA 1
ATOM 711 C C . LEU A 1 88 ? -4.217 -1.739 13.836 1.00 95.94 88 LEU A C 1
ATOM 713 O O . LEU A 1 88 ? -4.904 -2.642 13.372 1.00 95.94 88 LEU A O 1
ATOM 717 N N . SER A 1 89 ? -2.902 -1.649 13.609 1.00 94.81 89 SER A N 1
ATOM 718 C CA . SER A 1 89 ? -2.17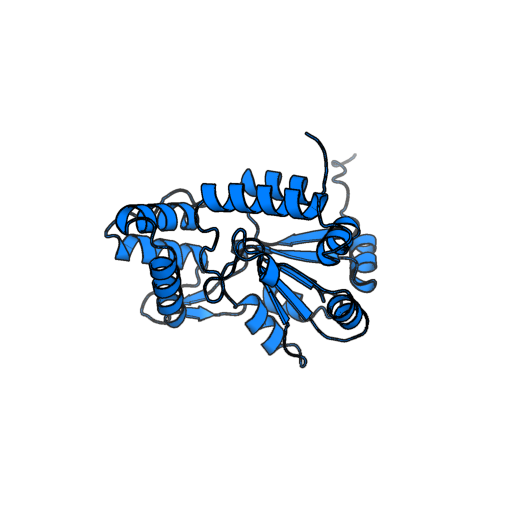1 -2.595 12.752 1.00 94.81 89 SER A CA 1
ATOM 719 C C . SER A 1 89 ? -2.344 -4.046 13.208 1.00 94.81 89 SER A C 1
ATOM 721 O O . SER A 1 89 ? -2.728 -4.887 12.404 1.00 94.81 89 SER A O 1
ATOM 723 N N . LEU A 1 90 ? -2.179 -4.334 14.506 1.00 94.19 90 LEU A N 1
ATOM 724 C CA . LEU A 1 90 ? -2.385 -5.682 15.057 1.00 94.19 90 LEU A CA 1
ATOM 725 C C . LEU A 1 90 ? -3.824 -6.177 14.865 1.00 94.19 90 LEU A C 1
ATOM 727 O O . LEU A 1 90 ? -4.046 -7.327 14.497 1.00 94.19 90 LEU A O 1
ATOM 731 N N . PHE A 1 91 ? -4.814 -5.305 15.083 1.00 95.38 91 PHE A N 1
ATOM 732 C CA . PHE A 1 91 ? -6.213 -5.649 14.840 1.00 95.38 91 PHE A CA 1
ATOM 733 C C . PHE A 1 91 ? -6.473 -5.976 13.363 1.00 95.38 91 PHE A C 1
ATOM 735 O O . PHE A 1 91 ? -7.171 -6.947 13.068 1.00 95.38 91 PHE A O 1
ATOM 742 N N . LEU A 1 92 ? -5.910 -5.193 12.440 1.00 95.06 92 LEU A N 1
ATOM 743 C CA . LEU A 1 92 ? -6.024 -5.438 11.004 1.00 95.06 92 LEU A CA 1
ATOM 744 C C . LEU A 1 92 ? -5.331 -6.745 10.609 1.00 95.06 92 LEU A C 1
ATOM 746 O O . LEU A 1 92 ? -5.933 -7.544 9.901 1.00 95.06 92 LEU A O 1
ATOM 750 N N . GLU A 1 93 ? -4.124 -7.013 11.113 1.00 93.12 93 GLU A N 1
ATOM 751 C CA . GLU A 1 93 ? -3.408 -8.276 10.890 1.00 93.12 93 GLU A CA 1
ATOM 752 C C . GLU A 1 93 ? -4.224 -9.496 11.309 1.00 93.12 93 GLU A C 1
ATOM 754 O O . GLU A 1 93 ? -4.317 -10.469 10.559 1.00 93.12 93 GLU A O 1
ATOM 759 N N . ASP A 1 94 ? -4.824 -9.451 12.498 1.00 92.81 94 ASP A N 1
ATOM 760 C CA . ASP A 1 94 ? -5.666 -10.539 12.983 1.00 92.81 94 ASP A CA 1
ATOM 761 C C . ASP A 1 94 ? -6.924 -10.696 12.125 1.00 92.81 94 ASP A C 1
ATOM 763 O O . ASP A 1 94 ? -7.274 -11.812 11.744 1.00 92.81 94 ASP A O 1
ATOM 767 N N . THR A 1 95 ? -7.543 -9.581 11.737 1.00 92.19 95 THR A N 1
ATOM 768 C CA . THR A 1 95 ? -8.731 -9.571 10.874 1.00 92.19 95 THR A CA 1
ATOM 769 C C . THR A 1 95 ? -8.436 -10.162 9.489 1.00 92.19 95 THR A C 1
ATOM 771 O O . THR A 1 95 ? -9.253 -10.897 8.934 1.00 92.19 95 THR A O 1
ATOM 774 N N . LEU A 1 96 ? -7.245 -9.915 8.932 1.00 89.81 96 LEU A N 1
ATOM 775 C CA . LEU A 1 96 ? -6.826 -10.469 7.640 1.00 89.81 96 LEU A CA 1
ATOM 776 C C . LEU A 1 96 ? -6.699 -12.003 7.649 1.00 89.81 96 LEU A C 1
ATOM 778 O O . LEU A 1 96 ? -6.752 -12.621 6.587 1.00 89.81 96 LEU A O 1
ATOM 782 N N . LYS A 1 97 ? -6.584 -12.648 8.818 1.00 88.12 97 LYS A N 1
ATOM 783 C CA . LYS A 1 97 ? -6.562 -14.122 8.924 1.00 88.12 97 LYS A CA 1
ATOM 784 C C . LYS A 1 97 ? -7.943 -14.748 8.668 1.00 88.12 97 LYS A C 1
ATOM 786 O O . LYS A 1 97 ? -8.026 -15.927 8.305 1.00 88.12 97 LYS A O 1
ATOM 791 N N . GLU A 1 98 ? -9.019 -13.974 8.838 1.00 83.88 98 GLU A N 1
ATOM 792 C CA . GLU A 1 98 ? -10.409 -14.418 8.649 1.00 83.88 98 GLU A CA 1
ATOM 793 C C . GLU A 1 98 ? -10.816 -14.513 7.174 1.00 83.88 98 GLU A C 1
ATOM 795 O O . GLU A 1 98 ? -11.761 -15.229 6.829 1.00 83.88 98 GLU A O 1
ATOM 800 N N . VAL A 1 99 ? -10.109 -13.809 6.291 1.00 81.69 99 VAL A N 1
ATOM 801 C CA . VAL A 1 99 ? -10.447 -13.760 4.870 1.00 81.69 99 VAL A CA 1
ATOM 802 C C . VAL A 1 99 ? -9.652 -14.783 4.074 1.00 81.69 99 VAL A C 1
ATOM 804 O O . VAL A 1 99 ? -8.530 -15.167 4.413 1.00 81.69 99 VAL A O 1
ATOM 807 N N . ARG A 1 100 ? -10.247 -15.248 2.980 1.00 77.00 100 ARG A N 1
ATOM 808 C CA . ARG A 1 100 ? -9.526 -15.916 1.908 1.00 77.00 100 ARG A CA 1
ATOM 809 C C . ARG A 1 100 ? -9.462 -14.955 0.735 1.00 77.00 100 ARG A C 1
ATOM 811 O O . ARG A 1 100 ? -10.482 -14.499 0.226 1.00 77.00 100 ARG A O 1
ATOM 818 N N . LEU A 1 101 ? -8.252 -14.671 0.275 1.00 68.94 101 LEU A N 1
ATOM 819 C CA . LEU A 1 101 ? -8.099 -13.975 -0.989 1.00 68.94 101 LEU A CA 1
ATOM 820 C C . LEU A 1 101 ? -8.660 -14.839 -2.109 1.00 68.94 101 LEU A C 1
ATOM 822 O O . LEU A 1 101 ? -8.241 -15.985 -2.294 1.00 68.94 101 LEU A O 1
ATOM 826 N N . ILE A 1 102 ? -9.529 -14.240 -2.906 1.00 66.25 102 ILE A N 1
ATOM 827 C CA . ILE A 1 102 ? -9.664 -14.641 -4.293 1.00 66.25 102 ILE A CA 1
ATOM 828 C C . ILE A 1 102 ? -8.701 -13.707 -5.014 1.00 66.25 102 ILE A C 1
ATOM 830 O O . ILE A 1 102 ? -9.005 -12.518 -5.103 1.00 66.25 102 ILE A O 1
ATOM 834 N N . PRO A 1 103 ? -7.524 -14.163 -5.488 1.00 58.97 103 PRO A N 1
ATOM 835 C CA . PRO A 1 103 ? -6.715 -13.321 -6.347 1.00 58.97 103 PRO A CA 1
ATOM 836 C C . PRO A 1 103 ? -7.567 -13.029 -7.575 1.00 58.97 103 PRO A C 1
ATOM 838 O O . PRO A 1 103 ? -7.710 -13.867 -8.468 1.00 58.97 103 PRO A O 1
ATOM 841 N N . ALA A 1 104 ? -8.202 -11.857 -7.573 1.00 61.19 104 ALA A N 1
ATOM 842 C CA . ALA A 1 104 ? -9.065 -11.438 -8.648 1.00 61.19 104 ALA A CA 1
ATOM 843 C C . ALA A 1 104 ? -8.235 -11.543 -9.929 1.00 61.19 104 ALA A C 1
ATOM 845 O O . ALA A 1 104 ? -7.068 -11.132 -9.957 1.00 61.19 104 ALA A O 1
ATOM 846 N N . ASN A 1 105 ? -8.831 -12.099 -10.988 1.00 66.88 105 ASN A N 1
ATOM 847 C CA . ASN A 1 105 ? -8.191 -12.249 -12.297 1.00 66.88 105 ASN A CA 1
ATOM 848 C C . ASN A 1 105 ? -7.303 -11.046 -12.709 1.00 66.88 105 ASN A C 1
ATOM 850 O O . ASN A 1 105 ? -6.247 -11.292 -13.293 1.00 66.88 105 ASN A O 1
ATOM 854 N N . PRO A 1 106 ? -7.645 -9.774 -12.398 1.00 81.62 106 PRO A N 1
ATOM 855 C CA . PRO A 1 106 ? -6.789 -8.624 -12.686 1.00 81.62 106 PRO A CA 1
ATOM 856 C C . PRO A 1 106 ? -5.404 -8.638 -12.016 1.00 81.62 106 PRO A C 1
ATOM 858 O O . PRO A 1 106 ? -4.414 -8.488 -12.727 1.00 81.62 106 PRO A O 1
ATOM 861 N N . LEU A 1 107 ? -5.285 -8.860 -10.699 1.00 85.44 107 LEU A N 1
ATOM 862 C CA . LEU A 1 107 ? -3.979 -8.799 -10.016 1.00 85.44 107 LEU A CA 1
ATOM 863 C C . LEU A 1 107 ? -3.044 -9.900 -10.501 1.00 85.44 107 LEU A C 1
ATOM 865 O O . LEU A 1 107 ? -1.871 -9.654 -10.765 1.00 85.44 107 LEU A O 1
ATOM 869 N N . ARG A 1 108 ? -3.581 -11.109 -10.703 1.00 87.81 108 ARG A N 1
ATOM 870 C CA . ARG A 1 108 ? -2.802 -12.226 -11.243 1.00 87.81 108 ARG A CA 1
ATOM 871 C C . ARG A 1 108 ? -2.345 -11.953 -12.678 1.00 87.81 108 ARG A C 1
ATOM 873 O O . ARG A 1 108 ? -1.227 -12.314 -13.039 1.00 87.81 108 ARG A O 1
ATOM 880 N N . LYS A 1 109 ? -3.182 -11.310 -13.503 1.00 89.19 109 LYS A N 1
ATOM 881 C CA . LYS A 1 109 ? -2.806 -10.878 -14.861 1.00 89.19 109 LYS A CA 1
ATOM 882 C C . LYS A 1 109 ? -1.691 -9.834 -14.823 1.00 89.19 109 LYS A C 1
ATOM 884 O O . LYS A 1 109 ? -0.698 -10.015 -15.519 1.00 89.19 109 LYS A O 1
ATOM 889 N N . LEU A 1 110 ? -1.812 -8.809 -13.976 1.00 90.44 110 LEU A N 1
ATOM 890 C CA . LEU A 1 110 ? -0.778 -7.784 -13.791 1.00 90.44 110 LEU A CA 1
ATOM 891 C C . LEU A 1 110 ? 0.540 -8.395 -13.314 1.00 90.44 110 LEU A C 1
ATOM 893 O O . LEU A 1 110 ? 1.595 -8.144 -13.893 1.00 90.44 110 LEU A O 1
ATOM 897 N N . ALA A 1 111 ? 0.473 -9.279 -12.322 1.00 91.19 111 ALA A N 1
ATOM 898 C CA . ALA A 1 111 ? 1.632 -9.966 -11.782 1.00 91.19 111 ALA A CA 1
ATOM 899 C C . ALA A 1 111 ? 2.356 -10.835 -12.827 1.00 91.19 111 ALA A C 1
ATOM 901 O O . ALA A 1 111 ? 3.573 -10.983 -12.753 1.00 91.19 111 ALA A O 1
ATOM 902 N N . ARG A 1 112 ? 1.666 -11.362 -13.848 1.00 92.50 112 ARG A N 1
ATOM 903 C CA . ARG A 1 112 ? 2.299 -12.131 -14.940 1.00 92.50 112 ARG A CA 1
ATOM 904 C C . ARG A 1 112 ? 3.083 -11.272 -15.937 1.00 92.50 112 ARG A C 1
ATOM 906 O O . ARG A 1 112 ? 3.910 -11.818 -16.666 1.00 92.50 112 ARG A O 1
ATOM 913 N N . ILE A 1 113 ? 2.861 -9.959 -15.982 1.00 93.62 113 ILE A N 1
ATOM 914 C CA . ILE A 1 113 ? 3.587 -9.055 -16.883 1.00 93.62 113 ILE A CA 1
ATOM 915 C C . ILE A 1 113 ? 4.985 -8.813 -16.307 1.00 93.62 113 ILE A C 1
ATOM 917 O O . ILE A 1 113 ? 5.187 -7.905 -15.507 1.00 93.62 113 ILE A O 1
ATOM 921 N N . LYS A 1 114 ? 5.969 -9.622 -16.720 1.00 91.94 114 LYS A N 1
ATOM 922 C CA . LYS A 1 114 ? 7.358 -9.559 -16.217 1.00 91.94 114 LYS A CA 1
ATOM 923 C C . LYS A 1 114 ? 8.024 -8.188 -16.383 1.00 91.94 114 LYS A C 1
ATOM 925 O O . LYS A 1 114 ? 8.949 -7.865 -15.646 1.00 91.94 114 LYS A O 1
ATOM 930 N N . ALA A 1 115 ? 7.564 -7.391 -17.347 1.00 93.00 115 ALA A N 1
ATOM 931 C CA . ALA A 1 115 ? 8.096 -6.054 -17.575 1.00 93.00 115 ALA A CA 1
ATOM 932 C C . ALA A 1 115 ? 7.675 -5.039 -16.492 1.00 93.00 115 ALA A C 1
ATOM 934 O O . ALA A 1 115 ? 8.380 -4.060 -16.274 1.00 93.00 115 ALA A O 1
ATOM 935 N N . PHE A 1 116 ? 6.597 -5.312 -15.749 1.00 94.50 116 PHE A N 1
ATOM 936 C CA . PHE A 1 116 ? 6.323 -4.638 -14.482 1.00 94.50 116 PHE A CA 1
ATOM 937 C C . PHE A 1 116 ? 7.210 -5.244 -13.399 1.00 94.50 116 PHE A C 1
ATOM 939 O O . PHE A 1 116 ? 6.875 -6.268 -12.803 1.00 94.50 116 PHE A O 1
ATOM 946 N N . ASN A 1 117 ? 8.374 -4.645 -13.187 1.00 92.38 117 ASN A N 1
ATOM 947 C CA . ASN A 1 117 ? 9.351 -5.044 -12.173 1.00 92.38 117 ASN A CA 1
ATOM 948 C C . ASN A 1 117 ? 9.346 -4.119 -10.946 1.00 92.38 117 ASN A C 1
ATOM 950 O O . ASN A 1 117 ? 9.943 -4.468 -9.933 1.00 92.38 117 ASN A O 1
ATOM 954 N N . ILE A 1 118 ? 8.663 -2.976 -11.015 1.00 94.44 118 ILE A N 1
ATOM 955 C CA . ILE A 1 118 ? 8.445 -2.056 -9.897 1.00 94.44 118 ILE A CA 1
ATOM 956 C C . ILE A 1 118 ? 6.950 -1.765 -9.827 1.00 94.44 118 ILE A C 1
ATOM 958 O O . ILE A 1 118 ? 6.362 -1.324 -10.809 1.00 94.44 118 ILE A O 1
ATOM 962 N N . PHE A 1 119 ? 6.347 -2.010 -8.671 1.00 94.69 119 PHE A N 1
ATOM 963 C CA . PHE A 1 119 ? 4.971 -1.657 -8.350 1.00 94.69 119 PHE A CA 1
ATOM 964 C C . PHE A 1 119 ? 4.981 -0.631 -7.223 1.00 94.69 119 PHE A C 1
ATOM 966 O O . PHE A 1 119 ? 5.672 -0.820 -6.221 1.00 94.69 119 PHE A O 1
ATOM 973 N N . LEU A 1 120 ? 4.170 0.411 -7.354 1.00 93.50 120 LEU A N 1
ATOM 974 C CA . LEU A 1 120 ? 3.752 1.230 -6.222 1.00 93.50 120 LEU A CA 1
ATOM 975 C C . LEU A 1 120 ? 2.398 0.728 -5.732 1.00 93.50 120 LEU A C 1
ATOM 977 O O . LEU A 1 120 ? 1.551 0.342 -6.537 1.00 93.50 120 LEU A O 1
ATOM 981 N N . THR A 1 121 ? 2.167 0.748 -4.426 1.00 92.00 121 THR A N 1
ATOM 982 C CA . THR A 1 121 ? 0.864 0.397 -3.857 1.00 92.00 121 THR A CA 1
ATOM 983 C C . THR A 1 121 ? 0.442 1.378 -2.775 1.00 92.00 121 THR A C 1
ATOM 985 O O . THR A 1 121 ? 1.266 1.814 -1.968 1.00 92.00 121 THR A O 1
ATOM 988 N N . THR A 1 122 ? -0.848 1.718 -2.762 1.00 89.81 122 THR A N 1
ATOM 989 C CA . THR A 1 122 ? -1.489 2.481 -1.676 1.00 89.81 122 THR A CA 1
ATOM 990 C C . THR A 1 122 ? -2.185 1.576 -0.661 1.00 89.81 122 THR A C 1
ATOM 992 O O . THR A 1 122 ? -2.758 2.062 0.308 1.00 89.81 122 THR A O 1
ATOM 995 N N . ALA A 1 123 ? -2.141 0.258 -0.861 1.00 89.94 123 ALA A N 1
ATOM 996 C CA . ALA A 1 123 ? -2.598 -0.703 0.131 1.00 89.94 123 ALA A CA 1
ATOM 997 C C . ALA A 1 123 ? -1.534 -0.935 1.213 1.00 89.94 123 ALA A C 1
ATOM 999 O O . ALA A 1 123 ? -0.333 -0.914 0.932 1.00 89.94 123 ALA A O 1
ATOM 1000 N N . TYR A 1 124 ? -1.977 -1.220 2.435 1.00 91.31 124 TYR A N 1
ATOM 1001 C CA . TYR A 1 124 ? -1.102 -1.430 3.592 1.00 91.31 124 TYR A CA 1
ATOM 1002 C C . TYR A 1 124 ? -0.711 -2.902 3.794 1.00 91.31 124 TYR A C 1
ATOM 1004 O O . TYR A 1 124 ? 0.155 -3.192 4.611 1.00 91.31 124 TYR A O 1
ATOM 1012 N N . ASP A 1 125 ? -1.363 -3.834 3.099 1.00 91.00 125 ASP A N 1
ATOM 1013 C CA . ASP A 1 125 ? -1.195 -5.286 3.240 1.00 91.00 125 ASP A CA 1
ATOM 1014 C C . ASP A 1 125 ? -0.262 -5.903 2.187 1.00 91.00 125 ASP A C 1
ATOM 1016 O O . ASP A 1 125 ? -0.008 -5.317 1.139 1.00 91.00 125 ASP A O 1
ATOM 1020 N N . ASP A 1 126 ? 0.211 -7.126 2.438 1.00 91.31 126 ASP A N 1
ATOM 1021 C CA . ASP A 1 126 ? 1.160 -7.819 1.554 1.00 91.31 126 ASP A CA 1
ATOM 1022 C C . ASP A 1 126 ? 0.491 -8.560 0.375 1.00 91.31 126 ASP A C 1
ATOM 1024 O O . ASP A 1 126 ? 1.157 -9.310 -0.338 1.00 91.31 126 ASP A O 1
ATOM 1028 N N . PHE A 1 127 ? -0.808 -8.382 0.106 1.00 89.12 127 PHE A N 1
ATOM 1029 C CA . PHE A 1 127 ? -1.512 -9.253 -0.845 1.00 89.12 127 PHE A CA 1
ATOM 1030 C C . PHE A 1 127 ? -1.041 -9.131 -2.292 1.00 89.12 127 PHE A C 1
ATOM 1032 O O . PHE A 1 127 ? -1.068 -10.119 -3.035 1.00 89.12 127 PHE A O 1
ATOM 1039 N N . LEU A 1 128 ? -0.573 -7.953 -2.713 1.00 91.50 128 LEU A N 1
ATOM 1040 C CA . LEU A 1 128 ? 0.059 -7.800 -4.025 1.00 91.50 128 LEU A CA 1
ATOM 1041 C C . LEU A 1 128 ? 1.347 -8.625 -4.115 1.00 91.50 128 LEU A C 1
ATOM 1043 O O . LEU A 1 128 ? 1.565 -9.307 -5.114 1.00 91.50 128 LEU A O 1
ATOM 1047 N N . ILE A 1 129 ? 2.164 -8.600 -3.062 1.00 93.44 129 ILE A N 1
ATOM 1048 C CA . ILE A 1 129 ? 3.424 -9.346 -2.969 1.00 93.44 129 ILE A CA 1
ATOM 1049 C C . ILE A 1 129 ? 3.124 -10.843 -3.005 1.00 93.44 129 ILE A C 1
ATOM 1051 O O . ILE A 1 129 ? 3.690 -11.558 -3.831 1.00 93.44 129 ILE A O 1
ATOM 1055 N N . ASP A 1 130 ? 2.182 -11.304 -2.180 1.00 91.06 130 ASP A N 1
ATOM 1056 C CA . ASP A 1 130 ? 1.755 -12.703 -2.146 1.00 91.06 130 ASP A CA 1
ATOM 1057 C C . ASP A 1 130 ? 1.254 -13.151 -3.525 1.00 91.06 130 ASP A C 1
ATOM 1059 O O . ASP A 1 130 ? 1.673 -14.188 -4.042 1.00 91.06 130 ASP A O 1
ATOM 1063 N N . THR A 1 131 ? 0.432 -12.327 -4.185 1.00 90.12 131 THR A N 1
ATOM 1064 C CA . THR A 1 131 ? -0.069 -12.603 -5.539 1.00 90.12 131 THR A CA 1
ATOM 1065 C C . THR A 1 131 ? 1.068 -12.712 -6.554 1.00 90.12 131 THR A C 1
ATOM 1067 O O . THR A 1 131 ? 1.073 -13.650 -7.357 1.00 90.12 131 THR A O 1
ATOM 1070 N N . ILE A 1 132 ? 2.045 -11.800 -6.523 1.00 92.81 132 ILE A N 1
ATOM 1071 C CA . ILE A 1 132 ? 3.210 -11.843 -7.415 1.00 92.81 132 ILE A CA 1
ATOM 1072 C C . ILE A 1 132 ? 4.027 -13.114 -7.172 1.00 92.81 132 ILE A C 1
ATOM 1074 O O . ILE A 1 132 ? 4.352 -13.818 -8.130 1.00 92.81 132 ILE A O 1
ATOM 1078 N N . ASN A 1 133 ? 4.275 -13.461 -5.912 1.00 93.25 133 ASN A N 1
ATOM 1079 C CA . ASN A 1 133 ? 5.022 -14.656 -5.527 1.00 93.25 133 ASN A CA 1
ATOM 1080 C C . ASN A 1 133 ? 4.304 -15.964 -5.911 1.00 93.25 133 ASN A C 1
ATOM 1082 O O . ASN A 1 133 ? 4.958 -16.988 -6.073 1.00 93.25 133 ASN A O 1
ATOM 1086 N N . THR A 1 134 ? 2.980 -15.955 -6.125 1.00 91.25 134 THR A N 1
ATOM 1087 C CA . THR A 1 134 ? 2.268 -17.137 -6.657 1.00 91.25 134 THR A CA 1
ATOM 1088 C C . THR A 1 134 ? 2.472 -17.372 -8.158 1.00 91.25 134 THR A C 1
ATOM 1090 O O . THR A 1 134 ? 2.151 -18.451 -8.658 1.00 91.25 134 THR A O 1
ATOM 1093 N N . VAL A 1 135 ? 2.947 -16.369 -8.909 1.00 91.69 135 VAL A N 1
ATOM 1094 C CA . VAL A 1 135 ? 3.100 -16.454 -10.375 1.00 91.69 135 VAL A CA 1
ATOM 1095 C C . VAL A 1 135 ? 4.520 -16.218 -10.876 1.00 91.69 135 VAL A C 1
ATOM 1097 O O . VAL A 1 135 ? 4.807 -16.549 -12.027 1.00 91.69 135 VAL A O 1
ATOM 1100 N N . ARG A 1 136 ? 5.400 -15.645 -10.052 1.00 91.75 136 ARG A N 1
ATOM 1101 C CA . ARG A 1 136 ? 6.820 -15.439 -10.354 1.00 91.75 136 ARG A CA 1
ATOM 1102 C C . ARG A 1 136 ? 7.672 -16.368 -9.503 1.00 91.75 136 ARG A C 1
ATOM 1104 O O . ARG A 1 136 ? 7.320 -16.697 -8.380 1.00 91.75 136 ARG A O 1
ATOM 1111 N N . THR A 1 137 ? 8.802 -16.787 -10.059 1.00 89.94 137 THR A N 1
ATOM 1112 C CA . THR A 1 137 ? 9.739 -17.716 -9.410 1.00 89.94 137 THR A CA 1
ATOM 1113 C C . THR A 1 137 ? 10.702 -17.016 -8.458 1.00 89.94 137 THR A C 1
ATOM 1115 O O . THR A 1 137 ? 11.205 -17.638 -7.527 1.00 89.94 137 THR A O 1
ATOM 1118 N N . VAL A 1 138 ? 10.974 -15.730 -8.691 1.00 91.44 138 VAL A N 1
ATOM 1119 C CA . VAL A 1 138 ? 11.861 -14.922 -7.855 1.00 91.44 138 VAL A CA 1
ATOM 1120 C C . VAL A 1 138 ? 11.029 -14.218 -6.782 1.00 91.44 138 VAL A C 1
ATOM 1122 O O . VAL A 1 138 ? 10.053 -13.554 -7.144 1.00 91.44 138 VAL A O 1
ATOM 1125 N N . PRO A 1 139 ? 11.406 -14.323 -5.493 1.00 92.12 139 PRO A N 1
ATOM 1126 C CA . PRO A 1 139 ? 10.729 -13.605 -4.424 1.00 92.12 139 PRO A CA 1
ATOM 1127 C C . PRO A 1 139 ? 10.687 -12.098 -4.675 1.00 92.12 139 PRO A C 1
ATOM 1129 O O . PRO A 1 139 ? 11.669 -11.487 -5.106 1.00 92.12 139 PRO A O 1
ATOM 1132 N N . THR A 1 140 ? 9.531 -11.511 -4.398 1.00 94.44 140 THR A N 1
ATOM 1133 C CA . THR A 1 140 ? 9.300 -10.072 -4.509 1.00 94.44 140 THR A CA 1
ATOM 1134 C C . THR A 1 140 ? 9.960 -9.340 -3.346 1.00 94.44 140 THR A C 1
ATOM 1136 O O . THR A 1 140 ? 9.729 -9.667 -2.183 1.00 94.44 140 THR A O 1
ATOM 1139 N N . GLU A 1 141 ? 10.757 -8.327 -3.667 1.00 93.25 141 GLU A N 1
ATOM 1140 C CA . GLU A 1 141 ? 11.293 -7.364 -2.714 1.00 93.25 141 GLU A CA 1
ATOM 1141 C C . GLU A 1 141 ? 10.183 -6.420 -2.257 1.00 93.25 141 GLU A C 1
ATOM 1143 O O . GLU A 1 141 ? 9.393 -5.933 -3.069 1.00 93.25 141 GLU A O 1
ATOM 1148 N N . MET A 1 142 ? 10.148 -6.122 -0.962 1.00 92.50 142 MET A N 1
ATOM 1149 C CA . MET A 1 142 ? 9.218 -5.153 -0.394 1.00 92.50 142 MET A CA 1
ATOM 1150 C C . MET A 1 142 ? 9.983 -3.983 0.204 1.00 92.50 142 MET A C 1
ATOM 1152 O O . MET A 1 142 ? 10.983 -4.171 0.903 1.00 92.50 142 MET A O 1
ATOM 1156 N N . ARG A 1 143 ? 9.509 -2.774 -0.078 1.00 91.88 143 ARG A N 1
ATOM 1157 C CA . ARG A 1 143 ? 9.905 -1.545 0.609 1.00 91.88 143 ARG A CA 1
ATOM 1158 C C . ARG A 1 143 ? 8.658 -0.754 0.963 1.00 91.88 143 ARG A C 1
ATOM 1160 O O . ARG A 1 143 ? 7.589 -0.964 0.392 1.00 91.88 143 ARG A O 1
ATOM 1167 N N . TYR A 1 144 ? 8.796 0.159 1.902 1.00 91.06 144 TYR A N 1
ATOM 1168 C CA . TYR A 1 144 ? 7.717 1.039 2.302 1.00 91.06 144 TYR A CA 1
ATOM 1169 C C . TYR A 1 144 ? 8.272 2.427 2.554 1.00 91.06 144 TYR A C 1
ATOM 1171 O O . TYR A 1 144 ? 9.434 2.578 2.919 1.00 91.06 144 TYR A O 1
ATOM 1179 N N . TYR A 1 145 ? 7.430 3.432 2.367 1.00 88.75 145 TYR A N 1
ATOM 1180 C CA . TYR A 1 145 ? 7.742 4.770 2.819 1.00 88.75 145 TYR A CA 1
ATOM 1181 C C . TYR A 1 145 ? 7.363 4.904 4.294 1.00 88.75 145 TYR A C 1
ATOM 1183 O O . TYR A 1 145 ? 6.247 4.557 4.698 1.00 88.75 145 TYR A O 1
ATOM 1191 N N . GLY A 1 146 ? 8.304 5.365 5.110 1.00 85.06 146 GLY A N 1
ATOM 1192 C CA . GLY A 1 146 ? 8.087 5.682 6.515 1.00 85.06 146 GLY A CA 1
ATOM 1193 C C . GLY A 1 146 ? 8.481 7.123 6.807 1.00 85.06 146 GLY A C 1
ATOM 1194 O O . GLY A 1 146 ? 9.667 7.436 6.808 1.00 85.06 146 GLY A O 1
ATOM 1195 N N . VAL A 1 147 ? 7.507 7.980 7.138 1.00 80.50 147 VAL A N 1
ATOM 1196 C CA . VAL A 1 147 ? 7.754 9.395 7.497 1.00 80.50 147 VAL A CA 1
ATOM 1197 C C . VAL A 1 147 ? 8.761 9.515 8.652 1.00 80.50 147 VAL A C 1
ATOM 1199 O O . VAL A 1 147 ? 9.639 10.373 8.641 1.00 80.50 147 VAL A O 1
ATOM 1202 N N . PHE A 1 148 ? 8.679 8.604 9.627 1.00 76.50 148 PHE A N 1
ATOM 1203 C CA . PHE A 1 148 ? 9.575 8.550 10.790 1.00 76.50 148 PHE A CA 1
ATOM 1204 C C . PHE A 1 148 ? 10.708 7.518 10.660 1.00 76.50 148 PHE A C 1
ATOM 1206 O O . PHE A 1 148 ? 11.553 7.425 11.544 1.00 76.50 148 PHE A O 1
ATOM 1213 N N . ASP A 1 149 ? 10.725 6.734 9.580 1.00 73.25 149 ASP A N 1
ATOM 1214 C CA . ASP A 1 149 ? 11.684 5.650 9.334 1.00 73.25 149 ASP A CA 1
ATOM 1215 C C . ASP A 1 149 ? 12.231 5.770 7.907 1.00 73.25 149 ASP A C 1
ATOM 1217 O O . ASP A 1 149 ? 11.938 4.964 7.021 1.00 73.25 149 ASP A O 1
ATOM 1221 N N . LYS A 1 150 ? 13.018 6.827 7.673 1.00 68.19 150 LYS A N 1
ATOM 1222 C CA . LYS A 1 150 ? 13.530 7.160 6.336 1.00 68.19 150 LYS A CA 1
ATOM 1223 C C . LYS A 1 150 ? 14.485 6.107 5.767 1.00 68.19 150 LYS A C 1
ATOM 1225 O O . LYS A 1 150 ? 14.639 6.038 4.553 1.00 68.19 150 LYS A O 1
ATOM 1230 N N . VAL A 1 151 ? 15.091 5.258 6.604 1.00 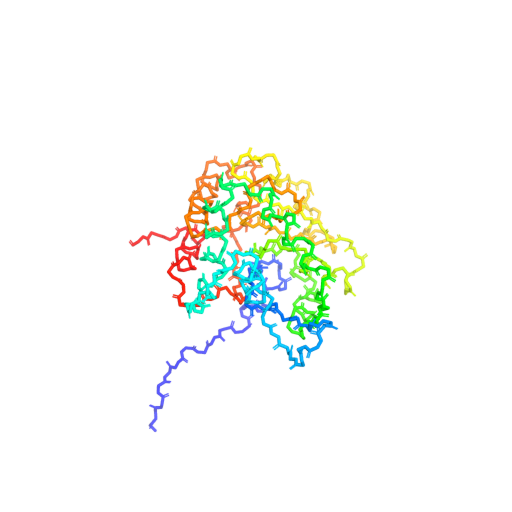65.38 151 VAL A N 1
ATOM 1231 C CA . VAL A 1 151 ? 16.018 4.199 6.158 1.00 65.38 151 VAL A CA 1
ATOM 1232 C C . VAL A 1 151 ? 15.285 3.150 5.323 1.00 65.38 151 VAL A C 1
ATOM 1234 O O . VAL A 1 151 ? 15.783 2.728 4.281 1.00 65.38 151 VAL A O 1
ATOM 1237 N N . SER A 1 152 ? 14.076 2.770 5.739 1.00 66.00 152 SER A N 1
ATOM 1238 C CA . SER A 1 152 ? 13.228 1.818 5.009 1.00 66.00 152 SER A CA 1
ATOM 1239 C C . SER A 1 152 ? 12.788 2.310 3.619 1.00 66.00 152 SER A C 1
ATOM 1241 O O . SER A 1 152 ? 12.519 1.499 2.726 1.00 66.00 152 SER A O 1
ATOM 1243 N N . SER A 1 153 ? 12.775 3.635 3.433 1.00 66.88 153 SER A N 1
ATOM 1244 C CA . SER A 1 153 ? 12.312 4.329 2.231 1.00 66.88 153 SER A CA 1
ATOM 1245 C C . SER A 1 153 ? 13.345 4.374 1.100 1.00 66.88 153 SER A C 1
ATOM 1247 O O . SER A 1 153 ? 12.967 4.671 -0.039 1.00 66.88 153 SER A O 1
ATOM 1249 N N . LEU A 1 154 ? 14.626 4.113 1.393 1.00 71.62 154 LEU A N 1
ATOM 1250 C CA . LEU A 1 154 ? 15.729 4.257 0.441 1.00 71.62 154 LEU A CA 1
ATOM 1251 C C . LEU A 1 154 ? 15.854 3.037 -0.483 1.00 71.62 154 LEU A C 1
ATOM 1253 O O . LEU A 1 154 ? 15.884 1.886 -0.041 1.00 71.62 154 LEU A O 1
ATOM 1257 N N . LEU A 1 155 ? 15.986 3.302 -1.785 1.00 77.38 155 LEU A N 1
ATOM 1258 C CA . LEU A 1 155 ? 16.459 2.324 -2.762 1.00 77.38 155 LEU A CA 1
ATOM 1259 C C . LEU A 1 155 ? 17.862 2.693 -3.229 1.00 77.38 155 LEU A C 1
ATOM 1261 O O . LEU A 1 155 ? 18.060 3.730 -3.866 1.00 77.38 155 LEU A O 1
ATOM 1265 N N . ASP A 1 156 ? 18.817 1.803 -2.967 1.00 76.62 156 ASP A N 1
ATOM 1266 C CA . ASP A 1 156 ? 20.169 1.939 -3.491 1.00 76.62 156 ASP A CA 1
ATOM 1267 C C . ASP A 1 156 ? 20.253 1.616 -5.000 1.00 76.62 156 ASP A C 1
ATOM 1269 O O . ASP A 1 156 ? 19.373 0.989 -5.611 1.00 76.62 156 ASP A O 1
ATOM 1273 N N . TYR A 1 157 ? 21.351 2.059 -5.618 1.00 75.44 157 TYR A N 1
ATOM 1274 C CA . TYR A 1 157 ? 21.624 1.858 -7.042 1.00 75.44 157 TYR A CA 1
ATOM 1275 C C . TYR A 1 157 ? 21.759 0.374 -7.420 1.00 75.44 157 TYR A C 1
ATOM 1277 O O . TYR A 1 157 ? 21.383 -0.033 -8.522 1.00 75.44 157 TYR A O 1
ATOM 1285 N N . GLN A 1 158 ? 22.284 -0.455 -6.515 1.00 80.19 158 GLN A N 1
ATOM 1286 C CA . GLN A 1 158 ? 22.531 -1.869 -6.780 1.00 80.19 158 GLN A CA 1
ATOM 1287 C C . GLN A 1 158 ? 21.213 -2.638 -6.918 1.00 80.19 158 GLN A C 1
ATOM 1289 O O . GLN A 1 158 ? 21.044 -3.426 -7.854 1.00 80.19 158 GLN A O 1
ATOM 1294 N N . LEU A 1 159 ? 20.259 -2.378 -6.027 1.00 81.88 159 LEU A N 1
ATOM 1295 C CA . LEU A 1 159 ? 18.937 -2.976 -6.038 1.00 81.88 159 LEU A CA 1
ATOM 1296 C C . LEU A 1 159 ? 18.172 -2.567 -7.297 1.00 81.88 159 LEU A C 1
ATOM 1298 O O . LEU A 1 159 ? 17.698 -3.448 -8.018 1.00 81.88 159 LEU A O 1
ATOM 1302 N N . LEU A 1 160 ? 18.130 -1.276 -7.636 1.00 82.69 160 LEU A N 1
ATOM 1303 C CA . LEU A 1 160 ? 17.476 -0.806 -8.864 1.00 82.69 160 LEU A CA 1
ATOM 1304 C C . LEU A 1 160 ? 18.132 -1.346 -10.136 1.00 82.69 160 LEU A C 1
ATOM 1306 O O . LEU A 1 160 ? 17.435 -1.830 -11.032 1.00 82.69 160 LEU A O 1
ATOM 1310 N N . GLY A 1 161 ? 19.465 -1.375 -10.191 1.00 82.12 161 GLY A N 1
ATOM 1311 C CA . GLY A 1 161 ? 20.196 -2.023 -11.277 1.00 82.12 161 GLY A CA 1
ATOM 1312 C C . GLY A 1 161 ? 19.838 -3.508 -11.413 1.00 82.12 161 GLY A C 1
ATOM 1313 O O . GLY A 1 161 ? 19.652 -4.004 -12.529 1.00 82.12 161 GLY A O 1
ATOM 1314 N N . SER A 1 162 ? 19.672 -4.215 -10.290 1.00 84.50 162 SER A N 1
ATOM 1315 C CA . SER A 1 162 ? 19.263 -5.623 -10.285 1.00 84.50 162 SER A CA 1
ATOM 1316 C C . SER A 1 162 ? 17.828 -5.818 -10.785 1.00 84.50 162 SER A C 1
ATOM 1318 O O . SER A 1 162 ? 17.587 -6.743 -11.560 1.00 84.50 162 SER A O 1
ATOM 1320 N N . LEU A 1 163 ? 16.890 -4.931 -10.430 1.00 85.81 163 LEU A N 1
ATOM 1321 C CA . LEU A 1 163 ? 15.498 -4.977 -10.900 1.00 85.81 163 LEU A CA 1
ATOM 1322 C C . LEU A 1 163 ? 15.418 -4.818 -12.423 1.00 85.81 163 LEU A C 1
ATOM 1324 O O . LEU A 1 163 ? 14.611 -5.475 -13.084 1.00 85.81 163 LEU A O 1
ATOM 1328 N N . MET A 1 164 ? 16.272 -3.978 -13.009 1.00 80.69 164 MET A N 1
ATOM 1329 C CA . MET A 1 164 ? 16.289 -3.760 -14.457 1.00 80.69 164 MET A CA 1
ATOM 1330 C C . MET A 1 164 ? 16.885 -4.945 -15.223 1.00 80.69 164 MET A C 1
ATOM 1332 O O . MET A 1 164 ? 16.351 -5.324 -16.270 1.00 80.69 164 MET A O 1
ATOM 1336 N N . LYS A 1 165 ? 17.945 -5.563 -14.687 1.00 82.12 165 LYS A N 1
ATOM 1337 C CA . LYS A 1 165 ? 18.710 -6.633 -15.354 1.00 82.12 165 LYS A CA 1
ATOM 1338 C C . LYS A 1 165 ? 18.201 -8.053 -15.083 1.00 82.12 165 LYS A C 1
ATOM 1340 O O . LYS A 1 165 ? 18.584 -8.968 -15.801 1.00 82.12 165 LYS A O 1
ATOM 1345 N N . SER A 1 166 ? 17.364 -8.253 -14.066 1.00 81.62 166 SER A N 1
ATOM 1346 C CA . SER A 1 166 ? 16.856 -9.575 -13.669 1.00 81.62 166 SER A CA 1
ATOM 1347 C C . SER A 1 166 ? 15.325 -9.660 -13.714 1.00 81.62 166 SER A C 1
ATOM 1349 O O . SER A 1 166 ? 14.645 -8.704 -14.095 1.00 81.62 166 SER A O 1
ATOM 1351 N N . GLU A 1 167 ? 14.778 -10.818 -13.330 1.00 83.31 167 GLU A N 1
ATOM 1352 C CA . GLU A 1 167 ? 13.335 -11.029 -13.124 1.00 83.31 167 GLU A CA 1
ATOM 1353 C C . GLU A 1 167 ? 12.866 -10.647 -11.704 1.00 83.31 167 GLU A C 1
ATOM 1355 O O . GLU A 1 167 ? 11.751 -10.986 -11.301 1.00 83.31 167 GLU A O 1
ATOM 1360 N N . ARG A 1 168 ? 13.707 -9.951 -10.924 1.00 91.06 168 ARG A N 1
ATOM 1361 C CA . ARG A 1 168 ? 13.327 -9.439 -9.602 1.00 91.06 168 ARG A CA 1
ATOM 1362 C C . ARG A 1 168 ? 12.202 -8.417 -9.718 1.00 91.06 168 ARG A C 1
ATOM 1364 O O . ARG A 1 168 ? 12.099 -7.680 -10.698 1.00 91.06 168 ARG A O 1
ATOM 1371 N N . THR A 1 169 ? 11.378 -8.377 -8.681 1.00 94.62 169 THR A N 1
ATOM 1372 C CA . THR A 1 169 ? 10.223 -7.484 -8.590 1.00 94.62 169 THR A CA 1
ATOM 1373 C C . THR A 1 169 ? 10.278 -6.729 -7.279 1.00 94.62 169 THR A C 1
ATOM 1375 O O . THR A 1 169 ? 10.601 -7.333 -6.264 1.00 94.62 169 THR A O 1
ATOM 1378 N N . LEU A 1 170 ? 9.945 -5.445 -7.299 1.00 94.81 170 LEU A N 1
ATOM 1379 C CA . LEU A 1 170 ? 9.803 -4.601 -6.123 1.00 94.81 170 LEU A CA 1
ATOM 1380 C C . LEU A 1 170 ? 8.346 -4.170 -5.977 1.00 94.81 170 LEU A C 1
ATOM 1382 O O . LEU A 1 170 ? 7.747 -3.700 -6.943 1.00 94.81 170 LEU A O 1
ATOM 1386 N N . VAL A 1 171 ? 7.809 -4.273 -4.767 1.00 95.12 171 VAL A N 1
ATOM 1387 C CA . VAL A 1 171 ? 6.572 -3.605 -4.355 1.00 95.12 171 VAL A CA 1
ATOM 1388 C C . VAL A 1 171 ? 6.927 -2.553 -3.312 1.00 95.12 171 VAL A C 1
ATOM 1390 O O . VAL A 1 171 ? 7.533 -2.865 -2.287 1.00 95.12 171 VAL A O 1
ATOM 1393 N N . TYR A 1 172 ? 6.561 -1.306 -3.588 1.00 93.75 172 TYR A N 1
ATOM 1394 C CA . TYR A 1 172 ? 6.833 -0.165 -2.728 1.00 93.75 172 TYR A CA 1
ATOM 1395 C C . TYR A 1 172 ? 5.524 0.408 -2.163 1.00 93.75 172 TYR A C 1
ATOM 1397 O O . TYR A 1 172 ? 4.679 0.916 -2.905 1.00 93.75 172 TYR A O 1
ATOM 1405 N N . HIS A 1 173 ? 5.346 0.305 -0.845 1.00 93.25 173 HIS A N 1
ATOM 1406 C CA . HIS A 1 173 ? 4.165 0.777 -0.116 1.00 93.25 173 HIS A CA 1
ATOM 1407 C C . HIS A 1 173 ? 4.298 2.257 0.243 1.00 93.25 173 HIS A C 1
ATOM 1409 O O . HIS A 1 173 ? 4.963 2.605 1.218 1.00 93.25 173 HIS A O 1
ATOM 1415 N N . ILE A 1 174 ? 3.652 3.140 -0.517 1.00 90.25 174 ILE A N 1
ATOM 1416 C CA . ILE A 1 174 ? 3.821 4.592 -0.336 1.00 90.25 174 ILE A CA 1
ATOM 1417 C C . ILE A 1 174 ? 3.109 5.145 0.905 1.00 90.25 174 ILE A C 1
ATOM 1419 O O . ILE A 1 174 ? 3.524 6.156 1.454 1.00 90.25 174 ILE A O 1
ATOM 1423 N N . LEU A 1 175 ? 2.065 4.460 1.376 1.00 90.06 175 LEU A N 1
ATOM 1424 C CA . LEU A 1 175 ? 1.305 4.833 2.578 1.00 90.06 175 LEU A CA 1
ATOM 1425 C C . LEU A 1 175 ? 1.720 4.015 3.810 1.00 90.06 175 LEU A C 1
ATOM 1427 O O . LEU A 1 175 ? 1.030 3.998 4.832 1.00 90.06 175 LEU A O 1
ATOM 1431 N N . GLY A 1 176 ? 2.850 3.318 3.705 1.00 90.94 176 GLY A N 1
ATOM 1432 C CA . GLY A 1 176 ? 3.319 2.367 4.696 1.00 90.94 176 GLY A CA 1
ATOM 1433 C C . GLY A 1 176 ? 2.660 0.991 4.597 1.00 90.94 176 GLY A C 1
ATOM 1434 O O . GLY A 1 176 ? 1.746 0.747 3.812 1.00 90.94 176 GLY A O 1
ATOM 1435 N N . ASN A 1 177 ? 3.168 0.073 5.407 1.00 92.38 177 ASN A N 1
ATOM 1436 C CA . ASN A 1 177 ? 2.785 -1.326 5.479 1.00 92.38 177 ASN A CA 1
ATOM 1437 C C . ASN A 1 177 ? 2.393 -1.692 6.914 1.00 92.38 177 ASN A C 1
ATOM 1439 O O . ASN A 1 177 ? 3.091 -1.351 7.870 1.00 92.38 177 ASN A O 1
ATOM 1443 N N . LEU A 1 178 ? 1.301 -2.435 7.063 1.00 90.50 178 LEU A N 1
ATOM 1444 C CA . LEU A 1 178 ? 0.710 -2.771 8.355 1.00 90.50 178 LEU A CA 1
ATOM 1445 C C . LEU A 1 178 ? 1.643 -3.587 9.267 1.00 90.50 178 LEU A C 1
ATOM 1447 O O . LEU A 1 178 ? 1.594 -3.395 10.477 1.00 90.50 178 LEU A O 1
ATOM 1451 N N . LYS A 1 179 ? 2.525 -4.429 8.703 1.00 88.25 179 LYS A N 1
ATOM 1452 C CA . LYS A 1 179 ? 3.416 -5.320 9.474 1.00 88.25 179 LYS A CA 1
ATOM 1453 C C . LYS A 1 179 ? 4.758 -4.696 9.827 1.00 88.25 179 LYS A C 1
ATOM 1455 O O . LYS A 1 179 ? 5.448 -5.182 10.724 1.00 88.25 179 LYS A O 1
ATOM 1460 N N . ARG A 1 180 ? 5.205 -3.712 9.045 1.00 83.19 180 ARG A N 1
ATOM 1461 C CA . ARG A 1 180 ? 6.582 -3.197 9.115 1.00 83.19 180 ARG A CA 1
ATOM 1462 C C . ARG A 1 180 ? 6.667 -1.746 9.563 1.00 83.19 180 ARG A C 1
ATOM 1464 O O . ARG A 1 180 ? 7.636 -1.395 10.227 1.00 83.19 180 ARG A O 1
ATOM 1471 N N . ASN A 1 181 ? 5.665 -0.923 9.267 1.00 77.31 181 ASN A N 1
ATOM 1472 C CA . ASN A 1 181 ? 5.676 0.477 9.669 1.00 77.31 181 ASN A CA 1
ATOM 1473 C C . ASN A 1 181 ? 5.145 0.651 11.089 1.00 77.31 181 ASN A C 1
ATOM 1475 O O . ASN A 1 181 ? 4.108 0.103 11.462 1.00 77.31 181 ASN A O 1
ATOM 1479 N N . VAL A 1 182 ? 5.802 1.531 11.844 1.00 75.94 182 VAL A N 1
ATOM 1480 C CA . VAL A 1 182 ? 5.325 1.957 13.166 1.00 75.94 182 VAL A CA 1
ATOM 1481 C C . VAL A 1 182 ? 4.023 2.761 13.050 1.00 75.94 182 VAL A C 1
ATOM 1483 O O . VAL A 1 182 ? 3.118 2.587 13.864 1.00 75.94 182 VAL A O 1
ATOM 1486 N N . VAL A 1 183 ? 3.922 3.618 12.025 1.00 85.56 183 VAL A N 1
ATOM 1487 C CA . VAL A 1 183 ? 2.778 4.516 11.792 1.00 85.56 183 VAL A CA 1
ATOM 1488 C C . VAL A 1 183 ? 2.408 4.511 10.299 1.00 85.56 183 VAL A C 1
ATOM 1490 O O . VAL A 1 183 ? 2.872 5.373 9.554 1.00 85.56 183 VAL A O 1
ATOM 1493 N N . PRO A 1 184 ? 1.643 3.515 9.813 1.00 89.94 184 PRO A N 1
ATOM 1494 C CA . PRO A 1 184 ? 1.055 3.566 8.475 1.00 89.94 184 PRO A CA 1
ATOM 1495 C C . PRO A 1 184 ? 0.030 4.700 8.359 1.00 89.94 184 PRO A C 1
ATOM 1497 O O . PRO A 1 184 ? -0.640 5.056 9.333 1.00 89.94 184 PRO A O 1
ATOM 1500 N N . ALA A 1 185 ? -0.131 5.233 7.152 1.00 91.75 185 ALA A N 1
ATOM 1501 C CA . ALA A 1 185 ? -0.986 6.378 6.884 1.00 91.75 185 ALA A CA 1
ATOM 1502 C C . ALA A 1 185 ? -2.455 5.965 6.710 1.00 91.75 185 ALA A C 1
ATOM 1504 O O . ALA A 1 185 ? -2.947 5.852 5.590 1.00 91.75 185 ALA A O 1
ATOM 1505 N N . TYR A 1 186 ? -3.150 5.681 7.814 1.00 92.25 186 TYR A N 1
ATOM 1506 C CA . TYR A 1 186 ? -4.508 5.128 7.775 1.00 92.25 186 TYR A CA 1
ATOM 1507 C C . TYR A 1 186 ? -5.618 6.169 7.608 1.00 92.25 186 TYR A C 1
ATOM 1509 O O . TYR A 1 186 ? -6.658 5.855 7.035 1.00 92.25 186 TYR A O 1
ATOM 1517 N N . THR A 1 187 ? -5.453 7.380 8.143 1.00 91.81 187 THR A N 1
ATOM 1518 C CA . THR A 1 187 ? -6.473 8.437 8.056 1.00 91.81 187 THR A CA 1
ATOM 1519 C C . THR A 1 187 ? -6.191 9.377 6.889 1.00 91.81 187 THR A C 1
ATOM 1521 O O . THR A 1 187 ? -5.054 9.487 6.449 1.00 91.81 187 THR A O 1
ATOM 1524 N N . GLU A 1 188 ? -7.195 10.113 6.404 1.00 88.19 188 GLU A N 1
ATOM 1525 C CA . GLU A 1 188 ? -6.989 11.106 5.331 1.00 88.19 188 GLU A CA 1
ATOM 1526 C C . GLU A 1 188 ? -5.896 12.124 5.670 1.00 88.19 188 GLU A C 1
ATOM 1528 O O . GLU A 1 188 ? -5.097 12.483 4.808 1.00 88.19 188 GLU A O 1
ATOM 1533 N N . LYS A 1 189 ? -5.833 12.547 6.940 1.00 88.75 189 LYS A N 1
ATOM 1534 C CA . LYS A 1 189 ? -4.777 13.427 7.436 1.00 88.75 189 LYS A CA 1
ATOM 1535 C C . LYS A 1 189 ? -3.407 12.765 7.283 1.00 88.75 189 LYS A C 1
ATOM 1537 O O . LYS A 1 189 ? -2.516 13.377 6.704 1.00 88.75 189 LYS A O 1
ATOM 1542 N N . ASP A 1 190 ? -3.254 11.532 7.771 1.00 90.75 190 ASP A N 1
ATOM 1543 C CA . ASP A 1 190 ? -1.973 10.824 7.693 1.00 90.75 190 ASP A CA 1
ATOM 1544 C C . ASP A 1 190 ? -1.549 10.616 6.235 1.00 90.75 190 ASP A C 1
ATOM 1546 O O . ASP A 1 190 ? -0.373 10.753 5.911 1.00 90.75 190 ASP A O 1
ATOM 1550 N N . ILE A 1 191 ? -2.498 10.294 5.348 1.00 89.19 191 ILE A N 1
ATOM 1551 C CA . ILE A 1 191 ? -2.226 10.099 3.921 1.00 89.19 191 ILE A CA 1
ATOM 1552 C C . ILE A 1 191 ? -1.740 11.407 3.299 1.00 89.19 191 ILE A C 1
ATOM 1554 O O . ILE A 1 191 ? -0.724 11.403 2.608 1.00 89.19 191 ILE A O 1
ATOM 1558 N N . LEU A 1 192 ? -2.417 12.527 3.570 1.00 86.94 192 LEU A N 1
ATOM 1559 C CA . LEU A 1 192 ? -2.013 13.837 3.064 1.00 86.94 192 LEU A CA 1
ATOM 1560 C C . LEU A 1 192 ? -0.609 14.220 3.551 1.00 86.94 192 LEU A C 1
ATOM 1562 O O . LEU A 1 192 ? 0.234 14.589 2.737 1.00 86.94 192 LEU A O 1
ATOM 1566 N N . GLU A 1 193 ? -0.348 14.100 4.854 1.00 88.19 193 GLU A N 1
ATOM 1567 C CA . GLU A 1 193 ? 0.969 14.383 5.437 1.00 88.19 193 GLU A CA 1
ATOM 1568 C C . GLU A 1 193 ? 2.045 13.476 4.829 1.00 88.19 193 GLU A C 1
ATOM 1570 O O . GLU A 1 193 ? 3.102 13.955 4.429 1.00 88.19 193 GLU A O 1
ATOM 1575 N N . THR A 1 194 ? 1.749 12.187 4.659 1.00 87.69 194 THR A N 1
ATOM 1576 C CA . THR A 1 194 ? 2.678 11.218 4.066 1.00 87.69 194 THR A CA 1
ATOM 1577 C C . THR A 1 194 ? 2.998 11.547 2.612 1.00 87.69 194 THR A C 1
ATOM 1579 O O . THR A 1 194 ? 4.159 11.477 2.227 1.00 87.69 194 THR A O 1
ATOM 1582 N N . ILE A 1 195 ? 2.010 11.935 1.800 1.00 85.56 195 ILE A N 1
ATOM 1583 C CA . ILE A 1 195 ? 2.243 12.316 0.398 1.00 85.56 195 ILE A CA 1
ATOM 1584 C C . ILE A 1 195 ? 3.061 13.609 0.317 1.00 85.56 195 ILE A C 1
ATOM 1586 O O . ILE A 1 195 ? 3.962 13.701 -0.515 1.00 85.56 195 ILE A O 1
ATOM 1590 N N . ILE A 1 196 ? 2.779 14.592 1.178 1.00 85.44 196 ILE A N 1
ATOM 1591 C CA . ILE A 1 196 ? 3.545 15.844 1.237 1.00 85.44 196 ILE A CA 1
ATOM 1592 C C . ILE A 1 196 ? 5.006 15.560 1.598 1.00 85.44 196 ILE A C 1
ATOM 1594 O O . ILE A 1 196 ? 5.906 16.057 0.924 1.00 85.44 196 ILE A O 1
ATOM 1598 N N . GLU A 1 197 ? 5.256 14.756 2.631 1.00 86.94 197 GLU A N 1
ATOM 1599 C CA . GLU A 1 197 ? 6.620 14.399 3.031 1.00 86.94 197 GLU A CA 1
ATOM 1600 C C . GLU A 1 197 ? 7.317 13.545 1.969 1.00 86.94 197 GLU A C 1
ATOM 1602 O O . GLU A 1 197 ? 8.476 13.800 1.649 1.00 86.94 197 GLU A O 1
ATOM 1607 N N . PHE A 1 198 ? 6.598 12.617 1.331 1.00 85.62 198 PHE A N 1
ATOM 1608 C CA . PHE A 1 198 ? 7.122 11.841 0.210 1.00 85.62 198 PHE A CA 1
ATOM 1609 C C . PHE A 1 198 ? 7.557 12.749 -0.943 1.00 85.62 198 PHE A C 1
ATOM 1611 O O . PHE A 1 198 ? 8.636 12.563 -1.495 1.00 85.62 198 PHE A O 1
ATOM 1618 N N . GLN A 1 199 ? 6.748 13.755 -1.290 1.00 82.38 199 GLN A N 1
ATOM 1619 C CA . GLN A 1 199 ? 7.072 14.716 -2.342 1.00 82.38 199 GLN A CA 1
ATOM 1620 C C . GLN A 1 199 ? 8.284 15.582 -1.976 1.00 82.38 199 GLN A C 1
ATOM 1622 O O . GLN A 1 199 ? 9.132 15.827 -2.832 1.00 82.38 199 GLN A O 1
ATOM 1627 N N . LYS A 1 200 ? 8.393 16.032 -0.720 1.00 83.81 200 LYS A N 1
ATOM 1628 C CA . LYS A 1 200 ? 9.574 16.769 -0.245 1.00 83.81 200 LYS A CA 1
ATOM 1629 C C . LYS A 1 200 ? 10.827 15.908 -0.320 1.00 83.81 200 LYS A C 1
ATOM 1631 O O . LYS A 1 200 ? 11.809 16.325 -0.919 1.00 83.81 200 LYS A O 1
ATOM 1636 N N . ASP A 1 201 ? 10.769 14.679 0.190 1.00 83.00 201 ASP A N 1
ATOM 1637 C CA . ASP A 1 201 ? 11.892 13.745 0.107 1.00 83.00 201 ASP A CA 1
ATOM 1638 C C . ASP A 1 201 ? 12.261 13.446 -1.353 1.00 83.00 201 ASP A C 1
ATOM 1640 O O . ASP A 1 201 ? 13.443 13.320 -1.673 1.00 83.00 201 ASP A O 1
ATOM 1644 N N . MET A 1 202 ? 11.262 13.379 -2.238 1.00 79.75 202 MET A N 1
ATOM 1645 C CA . MET A 1 202 ? 11.437 13.231 -3.679 1.00 79.75 202 MET A CA 1
ATOM 1646 C C . MET A 1 202 ? 12.093 14.444 -4.331 1.00 79.75 202 MET A C 1
ATOM 1648 O O . MET A 1 202 ? 12.806 14.264 -5.309 1.00 79.75 202 MET A O 1
ATOM 1652 N N . ALA A 1 203 ? 11.895 15.658 -3.822 1.00 79.44 203 ALA A N 1
ATOM 1653 C CA . ALA A 1 203 ? 12.586 16.851 -4.302 1.00 79.44 203 ALA A CA 1
ATOM 1654 C C . ALA A 1 203 ? 14.020 16.944 -3.751 1.00 79.44 203 ALA A C 1
ATOM 1656 O O . ALA A 1 203 ? 14.954 17.198 -4.512 1.00 79.44 203 ALA A O 1
ATOM 1657 N N . ASP A 1 204 ? 14.194 16.684 -2.455 1.00 79.69 204 ASP A N 1
ATOM 1658 C CA . ASP A 1 204 ? 15.440 16.943 -1.728 1.00 79.69 204 ASP A CA 1
ATOM 1659 C C . ASP A 1 204 ? 16.475 15.817 -1.891 1.00 79.69 204 ASP A C 1
ATOM 1661 O O . ASP A 1 204 ? 17.675 16.079 -1.931 1.00 79.69 204 ASP A O 1
ATOM 1665 N N . ASN A 1 205 ? 16.032 14.563 -2.040 1.00 73.62 205 ASN A N 1
ATOM 1666 C CA . ASN A 1 205 ? 16.904 13.380 -2.028 1.00 73.62 205 ASN A CA 1
ATOM 1667 C C . ASN A 1 205 ? 16.939 12.646 -3.379 1.00 73.62 205 ASN A C 1
ATOM 1669 O O . ASN A 1 205 ? 17.140 11.430 -3.425 1.00 73.62 205 ASN A O 1
ATOM 1673 N N . ARG A 1 206 ? 16.743 13.355 -4.500 1.00 66.81 206 ARG A N 1
ATOM 1674 C CA . ARG A 1 206 ? 16.715 12.760 -5.859 1.00 66.81 206 ARG A CA 1
ATOM 1675 C C . ARG A 1 206 ? 17.964 11.961 -6.204 1.00 66.81 206 ARG A C 1
ATOM 1677 O O . ARG A 1 206 ? 17.877 10.901 -6.818 1.00 66.81 206 ARG A O 1
ATOM 1684 N N . SER A 1 207 ? 19.129 12.491 -5.843 1.00 63.47 207 SER A N 1
ATOM 1685 C CA . SER A 1 207 ? 20.426 11.858 -6.096 1.00 63.47 207 SER A CA 1
ATOM 1686 C C . SER A 1 207 ? 20.641 10.616 -5.230 1.00 63.47 207 SER A C 1
ATOM 1688 O O . SER A 1 207 ? 21.288 9.664 -5.669 1.00 63.47 207 SER A O 1
ATOM 1690 N N . GLU A 1 208 ? 20.088 10.617 -4.019 1.00 63.88 208 GLU A N 1
ATOM 1691 C CA . GLU A 1 208 ? 20.322 9.595 -2.999 1.00 63.88 208 GLU A CA 1
ATOM 1692 C C . GLU A 1 208 ? 19.321 8.441 -3.091 1.00 63.88 208 GLU A C 1
ATOM 1694 O O . GLU A 1 208 ? 19.696 7.282 -2.913 1.00 63.88 208 GLU A O 1
ATOM 1699 N N . ASN A 1 209 ? 18.064 8.732 -3.437 1.00 69.81 209 ASN A N 1
ATOM 1700 C CA . ASN A 1 209 ? 17.028 7.729 -3.626 1.00 69.81 209 ASN A CA 1
ATOM 1701 C C . ASN A 1 209 ? 16.690 7.571 -5.108 1.00 69.81 209 ASN A C 1
ATOM 1703 O O . ASN A 1 209 ? 15.863 8.275 -5.688 1.00 69.81 209 ASN A O 1
ATOM 1707 N N . GLN A 1 210 ? 17.302 6.560 -5.711 1.00 77.38 210 GLN A N 1
ATOM 1708 C CA . GLN A 1 210 ? 17.170 6.266 -7.133 1.00 77.38 210 GLN A CA 1
ATOM 1709 C C . GLN A 1 210 ? 15.729 5.862 -7.524 1.00 77.38 210 GLN A C 1
ATOM 1711 O O . GLN A 1 210 ? 15.385 5.896 -8.709 1.00 77.38 210 GLN A O 1
ATOM 1716 N N . LEU A 1 211 ? 14.855 5.535 -6.552 1.00 81.94 211 LEU A N 1
ATOM 1717 C CA . LEU A 1 211 ? 13.420 5.364 -6.804 1.00 81.94 211 LEU A CA 1
ATOM 1718 C C . LEU A 1 211 ? 12.803 6.642 -7.362 1.00 81.94 211 LEU A C 1
ATOM 1720 O O . LEU A 1 211 ? 12.031 6.578 -8.310 1.00 81.94 211 LEU A O 1
ATOM 1724 N N . PHE A 1 212 ? 13.139 7.788 -6.775 1.00 82.94 212 PHE A N 1
ATOM 1725 C CA . PHE A 1 212 ? 12.557 9.078 -7.121 1.00 82.94 212 PHE A CA 1
ATOM 1726 C C . PHE A 1 212 ? 12.912 9.473 -8.549 1.00 82.94 212 PHE A C 1
ATOM 1728 O O . PHE A 1 212 ? 12.014 9.713 -9.351 1.00 82.94 212 PHE A O 1
ATOM 1735 N N . GLY A 1 213 ? 14.192 9.376 -8.918 1.00 80.62 213 GLY A N 1
ATOM 1736 C CA . GLY A 1 213 ? 14.608 9.565 -10.308 1.00 80.62 213 GLY A CA 1
ATOM 1737 C C . GLY A 1 213 ? 13.932 8.573 -11.263 1.00 80.62 213 GLY A C 1
ATOM 1738 O O . GLY A 1 213 ? 13.548 8.938 -12.374 1.00 80.62 213 GLY A O 1
ATOM 1739 N N . LYS A 1 214 ? 13.718 7.319 -10.844 1.00 85.56 214 LYS A N 1
ATOM 1740 C CA . LYS A 1 214 ? 12.995 6.340 -11.665 1.00 85.56 214 LYS A CA 1
ATOM 1741 C C . LYS A 1 214 ? 11.510 6.692 -11.817 1.00 85.56 214 LYS A C 1
ATOM 1743 O O . LYS A 1 214 ? 10.983 6.499 -12.911 1.00 85.56 214 LYS A O 1
ATOM 1748 N N . LEU A 1 215 ? 10.848 7.202 -10.779 1.00 84.88 215 LEU A N 1
ATOM 1749 C CA . LEU A 1 215 ? 9.449 7.634 -10.830 1.00 84.88 215 LEU A CA 1
ATOM 1750 C C . LEU A 1 215 ? 9.255 8.826 -11.772 1.00 84.88 215 LEU A C 1
ATOM 1752 O O . LEU A 1 215 ? 8.360 8.766 -12.606 1.00 84.88 215 LEU A O 1
ATOM 1756 N N . GLU A 1 216 ? 10.130 9.835 -11.713 1.00 80.81 216 GLU A N 1
ATOM 1757 C CA . GLU A 1 216 ? 10.061 11.021 -12.589 1.00 80.81 216 GLU A CA 1
ATOM 1758 C C . GLU A 1 216 ? 10.183 10.675 -14.075 1.00 80.81 216 GLU A C 1
ATOM 1760 O O . GLU A 1 216 ? 9.555 11.303 -14.921 1.00 80.81 216 GLU A O 1
ATOM 1765 N N . ASN A 1 217 ? 10.988 9.662 -14.398 1.00 83.31 217 ASN A N 1
ATOM 1766 C CA . ASN A 1 217 ? 11.291 9.288 -15.780 1.00 83.31 217 ASN A CA 1
ATOM 1767 C C . ASN A 1 217 ? 10.427 8.130 -16.312 1.00 83.31 217 ASN A C 1
ATOM 1769 O O . ASN A 1 217 ? 10.661 7.656 -17.425 1.00 83.31 217 ASN A O 1
ATOM 1773 N N . SER A 1 218 ? 9.455 7.647 -15.531 1.00 87.31 218 SER A N 1
ATOM 1774 C CA . SER A 1 218 ? 8.588 6.524 -15.908 1.00 87.31 218 SER A CA 1
ATOM 1775 C C . SER A 1 218 ? 7.140 6.968 -16.089 1.00 87.31 218 SER A C 1
ATOM 1777 O O . SER A 1 218 ? 6.639 7.839 -15.387 1.00 87.31 218 SER A O 1
ATOM 1779 N N . SER A 1 219 ? 6.414 6.302 -16.983 1.00 88.94 219 SER A N 1
ATOM 1780 C CA . SER A 1 219 ? 4.964 6.463 -17.079 1.00 88.94 219 SER A CA 1
ATOM 1781 C C . SER A 1 219 ? 4.276 5.729 -15.923 1.00 88.94 219 SER A C 1
ATOM 1783 O O . SER A 1 219 ? 4.521 4.543 -15.692 1.00 88.94 219 SER A O 1
ATOM 1785 N N . LEU A 1 220 ? 3.384 6.403 -15.201 1.00 89.56 220 LEU A N 1
ATOM 1786 C CA . LEU A 1 220 ? 2.631 5.794 -14.103 1.00 89.56 220 LEU A CA 1
ATOM 1787 C C . LEU A 1 220 ? 1.290 5.244 -14.605 1.00 89.56 220 LEU A C 1
ATOM 1789 O O . LEU A 1 220 ? 0.523 5.953 -15.255 1.00 89.56 220 LEU A O 1
ATOM 1793 N N . LEU A 1 221 ? 0.989 3.981 -14.290 1.00 89.75 221 LEU A N 1
ATOM 1794 C CA . LEU A 1 221 ? -0.278 3.333 -14.647 1.00 89.75 221 LEU A CA 1
ATOM 1795 C C . LEU A 1 221 ? -1.111 3.067 -13.392 1.00 89.75 221 LEU A C 1
ATOM 1797 O O . LEU A 1 221 ? -0.864 2.102 -12.671 1.00 89.75 221 LEU A O 1
ATOM 1801 N N . PHE A 1 222 ? -2.120 3.895 -13.146 1.00 87.00 222 PHE A N 1
ATOM 1802 C CA . PHE A 1 222 ? -2.949 3.807 -11.945 1.00 87.00 222 PHE A CA 1
ATOM 1803 C C . PHE A 1 222 ? -4.133 2.855 -12.111 1.00 87.00 222 PHE A C 1
ATOM 1805 O O . PHE A 1 222 ? -4.895 2.954 -13.073 1.00 87.00 222 PHE A O 1
ATOM 1812 N N . MET A 1 223 ? -4.325 1.946 -11.152 1.00 87.62 223 MET A N 1
ATOM 1813 C CA . MET A 1 223 ? -5.413 0.966 -11.174 1.00 87.62 223 MET A CA 1
ATOM 1814 C C . MET A 1 223 ? -5.962 0.724 -9.764 1.00 87.62 223 MET A C 1
ATOM 1816 O O . MET A 1 223 ? -5.226 0.363 -8.853 1.00 87.62 223 MET A O 1
ATOM 1820 N N . GLY A 1 224 ? -7.276 0.888 -9.581 1.00 84.81 224 GLY A N 1
ATOM 1821 C CA . GLY A 1 224 ? -7.941 0.679 -8.285 1.00 84.81 224 GLY A CA 1
ATOM 1822 C C . GLY A 1 224 ? -7.747 1.782 -7.250 1.00 84.81 224 GLY A C 1
ATOM 1823 O O . GLY A 1 224 ? -8.048 1.555 -6.084 1.00 84.81 224 GLY A O 1
ATOM 1824 N N . CYS A 1 225 ? -7.248 2.951 -7.648 1.00 78.94 225 CYS A N 1
ATOM 1825 C CA . CYS A 1 225 ? -6.924 4.049 -6.734 1.00 78.94 225 CYS A CA 1
ATOM 1826 C C . CYS A 1 225 ? -8.084 5.034 -6.456 1.00 78.94 225 CYS A C 1
ATOM 1828 O O . CYS A 1 225 ? -7.865 6.004 -5.751 1.00 78.94 225 CYS A O 1
ATOM 1830 N N . GLY A 1 226 ? -9.298 4.797 -6.979 1.00 68.25 226 GLY A N 1
ATOM 1831 C CA . GLY A 1 226 ? -10.485 5.642 -6.742 1.00 68.25 226 GLY A CA 1
ATOM 1832 C C . GLY A 1 226 ? -10.455 7.001 -7.468 1.00 68.25 226 GLY A C 1
ATOM 1833 O O . GLY A 1 226 ? -9.764 7.925 -7.071 1.00 68.25 226 GLY A O 1
ATOM 1834 N N . TYR A 1 227 ? -11.242 7.166 -8.540 1.00 49.50 227 TYR A N 1
ATOM 1835 C CA . TYR A 1 227 ? -11.183 8.358 -9.419 1.00 49.50 227 TYR A CA 1
ATOM 1836 C C . TYR A 1 227 ? -11.906 9.611 -8.872 1.00 49.50 227 TYR A C 1
ATOM 1838 O O . TYR A 1 227 ? -11.667 10.728 -9.341 1.00 49.50 227 TYR A O 1
ATOM 1846 N N . ASN A 1 228 ? -12.802 9.430 -7.895 1.00 53.25 228 ASN A N 1
ATOM 1847 C CA . ASN A 1 228 ? -13.557 10.511 -7.245 1.00 53.25 228 ASN A CA 1
ATOM 1848 C C . ASN A 1 228 ? -12.839 11.097 -6.024 1.00 53.25 228 ASN A C 1
ATOM 1850 O O . ASN A 1 228 ? -13.371 11.997 -5.381 1.00 53.25 228 ASN A O 1
ATOM 1854 N N . ASP A 1 229 ? -11.641 10.604 -5.721 1.00 62.50 229 ASP A N 1
ATOM 1855 C CA . ASP A 1 229 ? -10.873 11.049 -4.576 1.00 62.50 229 ASP A CA 1
ATOM 1856 C C . ASP A 1 229 ? -10.018 12.270 -4.956 1.00 62.50 229 ASP A C 1
ATOM 1858 O O . ASP A 1 229 ? -9.174 12.226 -5.860 1.00 62.50 229 ASP A O 1
ATOM 1862 N N . TRP A 1 230 ? -10.248 13.399 -4.284 1.00 66.62 230 TRP A N 1
ATOM 1863 C CA . TRP A 1 230 ? -9.403 14.587 -4.420 1.00 66.62 230 TRP A CA 1
ATOM 1864 C C . TRP A 1 230 ? -7.949 14.268 -4.048 1.00 66.62 230 TRP A C 1
ATOM 1866 O O . TRP A 1 230 ? -7.029 14.814 -4.657 1.00 66.62 230 TRP A O 1
ATOM 1876 N N . LEU A 1 231 ? -7.746 13.331 -3.119 1.00 65.56 231 LEU A N 1
ATOM 1877 C CA . LEU A 1 231 ? -6.449 12.856 -2.665 1.00 65.56 231 LEU A CA 1
ATOM 1878 C C . LEU A 1 231 ? -5.725 12.098 -3.770 1.00 65.56 231 LEU A C 1
ATOM 1880 O O . LEU A 1 231 ? -4.519 12.242 -3.922 1.00 65.56 231 LEU A O 1
ATOM 1884 N N . PHE A 1 232 ? -6.459 11.364 -4.607 1.00 67.81 232 PHE A N 1
ATOM 1885 C CA . PHE A 1 232 ? -5.895 10.709 -5.780 1.00 67.81 232 PHE A CA 1
ATOM 1886 C C . PHE A 1 232 ? -5.466 11.722 -6.849 1.00 67.81 232 PHE A C 1
ATOM 1888 O O . PHE A 1 232 ? -4.396 11.591 -7.440 1.00 67.81 232 PHE A O 1
ATOM 1895 N N . ARG A 1 233 ? -6.256 12.781 -7.066 1.00 70.12 233 ARG A N 1
ATOM 1896 C CA . ARG A 1 233 ? -5.875 13.878 -7.976 1.00 70.12 233 ARG A CA 1
ATOM 1897 C C . ARG A 1 233 ? -4.664 14.652 -7.467 1.00 70.12 233 ARG A C 1
ATOM 1899 O O . ARG A 1 233 ? -3.830 15.056 -8.272 1.00 70.12 233 ARG A O 1
ATOM 1906 N N . PHE A 1 234 ? -4.592 14.872 -6.158 1.00 68.81 234 PHE A N 1
ATOM 1907 C CA . PHE A 1 234 ? -3.429 15.451 -5.498 1.00 68.81 234 PHE A CA 1
ATOM 1908 C C . PHE A 1 234 ? -2.213 14.537 -5.674 1.00 68.81 234 PHE A C 1
ATOM 1910 O O . PHE A 1 234 ? -1.192 14.976 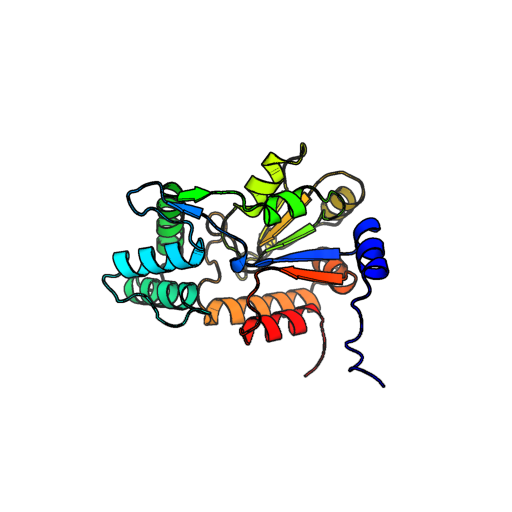-6.181 1.00 68.81 234 PHE A O 1
ATOM 1917 N N . PHE A 1 235 ? -2.366 13.245 -5.391 1.00 69.12 235 PHE A N 1
ATOM 1918 C CA . PHE A 1 235 ? -1.316 12.241 -5.517 1.00 69.12 235 PHE A CA 1
ATOM 1919 C C . PHE A 1 235 ? -0.753 12.122 -6.937 1.00 69.12 235 PHE A C 1
ATOM 1921 O O . PHE A 1 235 ? 0.464 12.127 -7.103 1.00 69.12 235 PHE A O 1
ATOM 1928 N N . ILE A 1 236 ? -1.611 12.064 -7.968 1.00 71.62 236 ILE A N 1
ATOM 1929 C CA . ILE A 1 236 ? -1.161 12.061 -9.369 1.00 71.62 236 ILE A CA 1
ATOM 1930 C C . ILE A 1 236 ? -0.316 13.300 -9.648 1.00 71.62 236 ILE A C 1
ATOM 1932 O O . ILE A 1 236 ? 0.766 13.168 -10.205 1.00 71.62 236 ILE A O 1
ATOM 1936 N N . ARG A 1 237 ? -0.786 14.489 -9.257 1.00 70.56 237 ARG A N 1
ATOM 1937 C CA . ARG A 1 237 ? -0.069 15.744 -9.519 1.00 70.56 237 ARG A CA 1
ATOM 1938 C C . ARG A 1 237 ? 1.248 15.832 -8.758 1.00 70.56 237 ARG A C 1
ATOM 1940 O O . ARG A 1 237 ? 2.250 16.225 -9.343 1.00 70.56 237 ARG A O 1
ATOM 1947 N N . SER A 1 238 ? 1.262 15.407 -7.496 1.00 67.75 238 SER A N 1
ATOM 1948 C CA . SER A 1 238 ? 2.474 15.345 -6.678 1.00 67.75 238 SER A CA 1
ATOM 1949 C C . SER A 1 238 ? 3.516 14.402 -7.277 1.00 67.75 238 SER A C 1
ATOM 1951 O O . SER A 1 238 ? 4.692 14.747 -7.291 1.00 67.75 238 SER A O 1
ATOM 1953 N N . LEU A 1 239 ? 3.102 13.246 -7.811 1.00 67.88 239 LEU A N 1
ATOM 1954 C CA . LEU A 1 239 ? 4.017 12.306 -8.465 1.00 67.88 239 LEU A CA 1
ATOM 1955 C C . LEU A 1 239 ? 4.412 12.718 -9.889 1.00 67.88 239 LEU A C 1
ATOM 1957 O O . LEU A 1 239 ? 5.523 12.418 -10.314 1.00 67.88 239 LEU A O 1
ATOM 1961 N N . ALA A 1 240 ? 3.524 13.388 -10.624 1.00 65.31 240 ALA A N 1
ATOM 1962 C CA . ALA A 1 240 ? 3.793 13.903 -11.967 1.00 65.31 240 ALA A CA 1
ATOM 1963 C C . ALA A 1 240 ? 4.613 15.207 -11.953 1.00 65.31 240 ALA A C 1
ATOM 1965 O O . ALA A 1 240 ? 5.073 15.648 -13.002 1.00 65.31 240 ALA A O 1
ATOM 1966 N N . ASN A 1 241 ? 4.809 15.811 -10.774 1.00 61.16 241 ASN A N 1
ATOM 1967 C CA . ASN A 1 241 ? 5.506 17.082 -10.582 1.00 61.16 241 ASN A CA 1
ATOM 1968 C C . ASN A 1 241 ? 4.933 18.230 -11.449 1.00 61.16 241 ASN A C 1
ATOM 1970 O O . ASN A 1 241 ? 5.671 19.093 -11.923 1.00 61.16 241 ASN A O 1
ATOM 1974 N N . GLU A 1 242 ? 3.613 18.237 -11.667 1.00 52.50 242 GLU A N 1
ATOM 1975 C CA . GLU A 1 242 ? 2.909 19.281 -12.426 1.00 52.50 242 GLU A CA 1
ATOM 1976 C C . GLU A 1 242 ? 2.415 20.410 -11.489 1.00 52.50 242 GLU A C 1
ATOM 1978 O O . GLU A 1 242 ? 1.844 20.109 -10.434 1.00 52.50 242 GLU A O 1
ATOM 1983 N N . PRO A 1 243 ? 2.606 21.704 -11.833 1.00 42.81 243 PRO A N 1
ATOM 1984 C CA . PRO A 1 243 ? 2.088 22.829 -11.045 1.00 42.81 243 PRO A CA 1
ATOM 1985 C C . PRO A 1 243 ? 0.552 22.963 -11.128 1.00 42.81 243 PRO A C 1
ATOM 1987 O O . PRO A 1 243 ? -0.077 22.438 -12.047 1.00 42.81 243 PRO A O 1
ATOM 1990 N N . TYR A 1 244 ? -0.038 23.667 -10.147 1.00 48.38 244 TYR A N 1
ATOM 1991 C CA . TYR A 1 244 ? -1.474 24.004 -10.087 1.00 48.38 244 TYR A CA 1
ATOM 1992 C C . TYR A 1 244 ? -1.911 24.983 -11.178 1.00 48.38 244 TYR A C 1
ATOM 1994 O O . TYR A 1 244 ? -1.153 25.945 -11.439 1.00 48.38 244 TYR A O 1
#

Radius of gyration: 18.56 Å; Cα contacts (8 Å, |Δi|>4): 372; chains: 1; bounding box: 45×42×62 Å

pLDDT: mean 82.96, std 13.0, range [34.0, 96.56]

Secondary structure (DSSP, 8-state):
----------HHHHHHHHHTT-EEEEE-GGG-EEEESSS--SEEEHHHHHHHHHHHHHT-PPP--TTTHHHHHHHHHHHHTTS-HHHHHHHHHHHHTTEEE---HHHHHHHH-TT--EEEE--SSSHHHHHHHTT-SSPPEEEE--TT-TTTT---HHHHHHHHHSS--EEEETT--TTT-SS---SHHHHHHHHHHHHHHHHHTTTT-HHHHHHHTSEEEEESS-TT-HHHHHHHHHHHT---

Mean predicted aligned error: 7.21 Å

Foldseek 3Di:
DDDDDPPDPPPVVVVVQLVQLQEAEEEEQQQWWWDFPPDDPDIDRPLQQLLVQLCVVLVHDQDPPPQCRQQVSVVSSCVVVVNQLLVSLVSSVVVVVRIDTPNPPVLLVVLLSLSNQEYEYQDQECVSQVSNVVRDVDREAEAEDALVCVVSVADDPVNVVCSSVHSYHYYYHQQYHSPPYSHGQRHPVSLVVSLVSVLVCLVPCCVGHVVSVSLQRGHYHYDSRDPPDPSVVVNVCSSPVPDD

Sequence (244 aa):
MGTSNKADFNWEELLGQIRFKNVIPVIGHGLYRVEIKAGENGECLLYDFLAKRIAEKCKEKEPTDANHKFSKAAFNFLKKKGYDYKKLSLFLEDTLKEVRLIPANPLRKLARIKAFNIFLTTAYDDFLIDTINTVRTVPTEMRYYGVFDKVSSLLDYQLLGSLMKSERTLVYHILGNLKRNVVPAYTEKDILETIIEFQKDMADNRSENQLFGKLENSSLLFMGCGYNDWLFRFFIRSLANEPY

Nearest PDB structures (foldseek):
  8jl0-assembly1_A  TM=5.099E-01  e=4.297E-03  Geobacter sulfurreducens
  2jjx-assembly1_A  TM=3.685E-01  e=6.337E-01  Bacillus anthracis str. Ames
  5f2z-assembly2_B  TM=3.005E-01  e=8.500E-01  Mycolicibacterium smegmatis MC2 155
  3oiy-assembly1_A  TM=2.271E-01  e=5.313E-01  Thermotoga maritima
  3oiy-assembly2_B  TM=2.308E-01  e=1.530E+00  Thermotoga maritima

Solvent-accessible surface area (backbone atoms only — not comparable to full-atom values): 13436 Å² total; per-residue (Å²): 141,83,81,79,86,69,82,75,78,63,58,67,59,53,54,50,37,34,74,69,51,33,34,36,41,33,41,20,55,72,62,42,40,27,37,51,75,69,92,53,91,55,80,42,48,45,53,60,53,50,17,44,53,43,13,59,76,64,74,47,78,62,64,82,52,83,91,47,25,39,26,53,27,45,43,53,46,23,66,75,58,75,62,41,49,58,61,49,31,53,52,51,57,58,54,56,70,55,47,41,78,46,80,41,70,65,61,52,54,55,46,62,40,71,44,56,26,46,33,39,26,65,38,41,67,64,62,67,52,54,49,30,46,74,70,40,92,50,72,58,44,77,44,30,40,34,96,92,41,60,74,57,48,57,37,55,68,67,60,54,51,44,32,73,76,47,82,37,32,38,41,35,17,63,40,9,28,50,91,78,40,76,70,45,36,56,28,69,66,41,38,52,53,43,52,54,51,50,44,49,49,42,67,76,36,35,89,69,23,47,57,40,52,50,52,69,76,31,50,75,45,79,43,37,59,55,93,88,38,69,65,42,58,48,49,52,33,59,63,67,70,56,83,134